Protein AF-A0A937Z8P3-F1 (afdb_monomer_lite)

Foldseek 3Di:
DDDDDDDDDDPQCVQADVQKDFAQDADPQGGQAEQALVDVCQLVSVVSLQFPAEEEEEEACQQGIDHPDDPPDDGPQVVVQVVCSVVRYRYRYHYGHLDEPVLVLLSVQLVVVRDPHPYYHYDPDRDDNPPPDDDPRSLVSLVDPSSLVSCVVVVHPSSVDDRPPPVPPPPPPDPPQPPVSVVCVVVVVCCCVVPVVVVVVVVVVVVVVVVVVVVVVVVVVVCCVPVDPCVPDDPPDPCVVCVVVD

Secondary structure (DSSP, 8-state):
------PPPPGGGTTS-TTEEE--PPBTTB--EES-TT-THHHHHHHHH--SEEEEEEE-HHHHEEET--TT---HHHHHHHHHGGGTEEEEEEE-TT--HHHHHHHHHHHHTTS--SEEEE-S--S-TT-----HHHHGGGGSHHHHHHHHHTT-GGGGSPTT----------SS--HHHHHHHHHHHHHHHHHHHHHHHHHHHHHHHHHHHHHHHHHHHHHHHHH--GGG------GGGTGGG-

Structure (mmCIF, N/CA/C/O backbone):
data_AF-A0A937Z8P3-F1
#
_entry.id   AF-A0A937Z8P3-F1
#
loop_
_atom_site.group_PDB
_atom_site.id
_atom_site.type_symbol
_atom_site.label_atom_id
_atom_site.label_alt_id
_atom_site.label_comp_id
_atom_site.label_asym_id
_atom_site.label_entity_id
_atom_site.label_seq_id
_atom_site.pdbx_PDB_ins_code
_atom_site.Cartn_x
_atom_site.Cartn_y
_atom_site.Cartn_z
_atom_site.occupancy
_atom_site.B_iso_or_equiv
_atom_site.auth_seq_id
_atom_site.auth_comp_id
_atom_site.auth_asym_id
_atom_site.auth_atom_id
_atom_site.pdbx_PDB_model_num
ATOM 1 N N . MET A 1 1 ? 2.235 16.899 -39.237 1.00 36.41 1 MET A N 1
ATOM 2 C CA . MET A 1 1 ? 2.698 15.807 -38.353 1.00 36.41 1 MET A CA 1
ATOM 3 C C . MET A 1 1 ? 2.977 16.417 -36.993 1.00 36.41 1 MET A C 1
ATOM 5 O O . MET A 1 1 ? 3.775 17.342 -36.933 1.00 36.41 1 MET A O 1
ATOM 9 N N . ALA A 1 2 ? 2.268 16.001 -35.942 1.00 28.69 2 ALA A N 1
ATOM 10 C CA . ALA A 1 2 ? 2.543 16.479 -34.588 1.00 28.69 2 ALA A CA 1
ATOM 11 C C . ALA A 1 2 ? 3.799 15.774 -34.059 1.00 28.69 2 ALA A C 1
ATOM 13 O O . ALA A 1 2 ? 3.884 14.548 -34.123 1.00 28.69 2 ALA A O 1
ATOM 14 N N . ALA A 1 3 ? 4.783 16.544 -33.594 1.00 25.89 3 ALA A N 1
ATOM 15 C CA . ALA A 1 3 ? 5.997 16.004 -32.996 1.00 25.89 3 ALA A CA 1
ATOM 16 C C . ALA A 1 3 ? 5.637 15.279 -31.691 1.00 25.89 3 ALA A C 1
ATOM 18 O O . ALA A 1 3 ? 5.111 15.886 -30.761 1.00 25.89 3 ALA A O 1
ATOM 19 N N . MET A 1 4 ? 5.890 13.972 -31.638 1.00 24.39 4 MET A N 1
ATOM 20 C CA . MET A 1 4 ? 5.667 13.159 -30.447 1.00 24.39 4 MET A CA 1
ATOM 21 C C . MET A 1 4 ? 6.774 13.483 -29.438 1.00 24.39 4 MET A C 1
ATOM 23 O O . MET A 1 4 ? 7.940 13.171 -29.667 1.00 24.39 4 MET A O 1
ATOM 27 N N . THR A 1 5 ? 6.438 14.175 -28.350 1.00 24.56 5 THR A N 1
ATOM 28 C CA . THR A 1 5 ? 7.394 14.483 -27.279 1.00 24.56 5 THR A CA 1
ATOM 29 C C . THR A 1 5 ? 7.351 13.361 -26.248 1.00 24.56 5 THR A C 1
ATOM 31 O O . THR A 1 5 ? 6.328 13.151 -25.600 1.00 24.56 5 THR A O 1
ATOM 34 N N . LEU A 1 6 ? 8.450 12.620 -26.104 1.00 30.50 6 LEU A N 1
ATOM 35 C CA . LEU A 1 6 ? 8.584 11.613 -25.054 1.00 30.50 6 LEU A CA 1
ATOM 36 C C . LEU A 1 6 ? 8.739 12.328 -23.708 1.00 30.50 6 LEU A C 1
ATOM 38 O O . LEU A 1 6 ? 9.746 12.988 -23.460 1.00 30.50 6 LEU A O 1
ATOM 42 N N . VAL A 1 7 ? 7.730 12.211 -22.845 1.00 38.41 7 VAL A N 1
ATOM 43 C CA . VAL A 1 7 ? 7.808 12.690 -21.462 1.00 38.41 7 VAL A CA 1
ATOM 44 C C . VAL A 1 7 ? 8.443 11.580 -20.618 1.00 38.41 7 VAL A C 1
ATOM 46 O O . VAL A 1 7 ? 7.902 10.471 -20.585 1.00 38.41 7 VAL A O 1
ATOM 49 N N . PRO A 1 8 ? 9.583 11.822 -19.949 1.00 40.72 8 PRO A N 1
ATOM 50 C CA . PRO A 1 8 ? 10.230 10.801 -19.134 1.00 40.72 8 PRO A CA 1
ATOM 51 C C . PRO A 1 8 ? 9.341 10.421 -17.942 1.00 40.72 8 PRO A C 1
ATOM 53 O O . PRO A 1 8 ? 8.903 11.288 -17.183 1.00 40.72 8 PRO A O 1
ATOM 56 N N . ARG A 1 9 ? 9.081 9.117 -17.767 1.00 49.19 9 ARG A N 1
ATOM 57 C CA . ARG A 1 9 ? 8.371 8.581 -16.592 1.00 49.19 9 ARG A CA 1
ATOM 58 C C . ARG A 1 9 ? 9.225 8.768 -15.338 1.00 49.19 9 ARG A C 1
ATOM 60 O O . ARG A 1 9 ? 10.437 8.546 -15.371 1.00 49.19 9 ARG A O 1
ATOM 67 N N . LYS A 1 10 ? 8.603 9.122 -14.210 1.00 52.56 10 LYS A N 1
ATOM 68 C CA . LYS A 1 10 ? 9.300 9.088 -12.915 1.00 52.56 10 LYS A CA 1
ATOM 69 C C . LYS A 1 10 ? 9.577 7.630 -12.545 1.00 52.56 10 LYS A C 1
ATOM 71 O O . LYS A 1 10 ? 8.745 6.764 -12.782 1.00 52.56 10 LYS A O 1
ATOM 76 N N . ALA A 1 11 ? 10.716 7.337 -11.920 1.00 52.72 11 ALA A N 1
ATOM 77 C CA . ALA A 1 11 ? 11.040 5.972 -11.483 1.00 52.72 11 ALA A CA 1
ATOM 78 C C . ALA A 1 11 ? 10.016 5.410 -10.472 1.00 52.72 11 ALA A C 1
ATOM 80 O O . ALA A 1 11 ? 9.749 4.214 -10.461 1.00 52.72 11 ALA A O 1
ATOM 81 N N . SER A 1 12 ? 9.360 6.277 -9.692 1.00 54.69 12 SER A N 1
ATOM 82 C CA . SER A 1 12 ? 8.210 5.918 -8.846 1.00 54.69 12 SER A CA 1
ATOM 83 C C . SER A 1 12 ? 6.985 5.439 -9.639 1.00 54.69 12 SER A C 1
ATOM 85 O O . SER A 1 12 ? 6.040 4.918 -9.060 1.00 54.69 12 SER A O 1
ATOM 87 N N . GLU A 1 13 ? 6.987 5.616 -10.958 1.00 52.81 13 GLU A N 1
ATOM 88 C CA . GLU A 1 13 ? 5.944 5.194 -11.894 1.00 52.81 13 GLU A CA 1
ATOM 89 C C . GLU A 1 13 ? 6.411 4.037 -12.803 1.00 52.81 13 GLU A C 1
ATOM 91 O O . GLU A 1 13 ? 5.645 3.501 -13.609 1.00 52.81 13 GLU A O 1
ATOM 96 N N . ALA A 1 14 ? 7.665 3.598 -12.658 1.00 53.38 14 ALA A N 1
ATOM 97 C CA . ALA A 1 14 ? 8.241 2.474 -13.387 1.00 53.38 14 ALA A CA 1
ATOM 98 C C . ALA A 1 14 ? 7.757 1.139 -12.787 1.00 53.38 14 ALA A C 1
ATOM 100 O O . ALA A 1 14 ? 8.448 0.443 -12.057 1.00 53.38 14 ALA A O 1
ATOM 101 N N . GLY A 1 15 ? 6.504 0.802 -13.058 1.00 57.06 15 GLY A N 1
ATOM 102 C CA . GLY A 1 15 ? 5.884 -0.478 -12.682 1.00 57.06 15 GLY A CA 1
ATOM 103 C C . GLY A 1 15 ? 4.435 -0.613 -13.143 1.00 57.06 15 GLY A C 1
ATOM 104 O O . GLY A 1 15 ? 3.752 -1.587 -12.832 1.00 57.06 15 GLY A O 1
ATOM 105 N N . PHE A 1 16 ? 3.985 0.391 -13.879 1.00 59.41 16 PHE A N 1
ATOM 106 C CA . PHE A 1 16 ? 2.659 0.578 -14.411 1.00 59.41 16 PHE A CA 1
ATOM 107 C C . PHE A 1 16 ? 2.702 0.182 -15.884 1.00 59.41 16 PHE A C 1
ATOM 109 O O . PHE A 1 16 ? 3.677 0.495 -16.576 1.00 59.41 16 PHE A O 1
ATOM 116 N N . GLY A 1 17 ? 1.682 -0.538 -16.357 1.00 66.06 17 GLY A N 1
ATOM 117 C CA . GLY A 1 17 ? 1.547 -0.875 -17.771 1.00 66.06 17 GLY A CA 1
ATOM 118 C C . GLY A 1 17 ? 1.593 0.368 -18.673 1.00 66.06 17 GLY A C 1
ATOM 119 O O . GLY A 1 17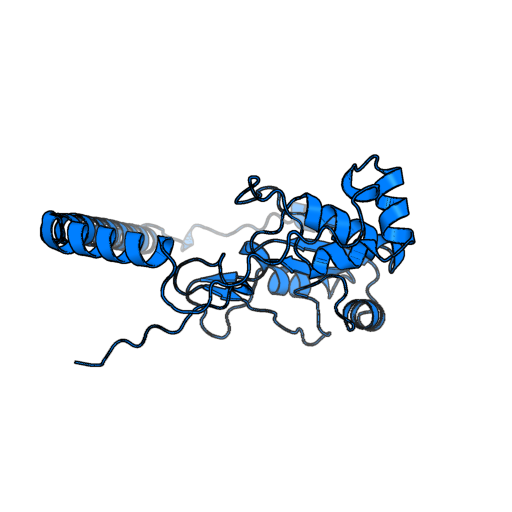 ? 1.809 1.509 -18.239 1.00 66.06 17 GLY A O 1
ATOM 120 N N . ILE A 1 18 ? 1.396 0.175 -19.974 1.00 70.88 18 ILE A N 1
ATOM 121 C CA . ILE A 1 18 ? 1.229 1.319 -20.878 1.00 70.88 18 ILE A CA 1
ATOM 122 C C . ILE A 1 18 ? 0.037 2.157 -20.365 1.00 70.88 18 ILE A C 1
ATOM 124 O O . ILE A 1 18 ? -0.963 1.601 -19.911 1.00 70.88 18 ILE A O 1
ATOM 128 N N . ASP A 1 19 ? 0.214 3.480 -20.312 1.00 80.31 19 ASP A N 1
ATOM 129 C CA . ASP A 1 19 ? -0.783 4.464 -19.851 1.00 80.31 19 ASP A CA 1
ATOM 130 C C . ASP A 1 19 ? -1.418 4.199 -18.483 1.00 80.31 19 ASP A C 1
ATOM 132 O O . ASP A 1 19 ? -2.601 4.447 -18.260 1.00 80.31 19 ASP A O 1
ATOM 136 N N . THR A 1 20 ? -0.649 3.655 -17.548 1.00 82.56 20 THR A N 1
ATOM 137 C CA . THR A 1 20 ? -1.157 3.339 -16.216 1.00 82.56 20 THR A CA 1
ATOM 138 C C . THR A 1 20 ? -0.813 4.450 -15.225 1.00 82.56 20 THR A C 1
ATOM 140 O O . THR A 1 20 ? 0.346 4.842 -15.101 1.00 82.56 20 THR A O 1
ATOM 143 N N . TYR A 1 21 ? -1.833 4.955 -14.530 1.00 86.38 21 TYR A N 1
ATOM 144 C CA . TYR A 1 21 ? -1.739 6.087 -13.608 1.00 86.38 21 TYR A CA 1
ATOM 145 C C . TYR A 1 21 ? -1.847 5.616 -12.163 1.00 86.38 21 TYR A C 1
ATOM 147 O O . TYR A 1 21 ? -2.700 4.791 -11.840 1.00 86.38 21 TYR A O 1
ATOM 155 N N . ALA A 1 22 ? -1.003 6.170 -11.294 1.00 89.31 22 ALA A N 1
ATOM 156 C CA . ALA A 1 22 ? -1.134 6.010 -9.855 1.00 89.31 22 ALA A CA 1
ATOM 157 C C . ALA A 1 22 ? -2.256 6.921 -9.340 1.00 89.31 22 ALA A C 1
ATOM 159 O O . ALA A 1 22 ? -2.181 8.141 -9.483 1.00 89.31 22 ALA A O 1
ATOM 160 N N . VAL A 1 23 ? -3.288 6.330 -8.742 1.00 90.88 23 VAL A N 1
ATOM 161 C CA . VAL A 1 23 ? -4.455 7.047 -8.226 1.00 90.88 23 VAL A CA 1
ATOM 162 C C . VAL A 1 23 ? -4.572 6.790 -6.725 1.00 90.88 23 VAL A C 1
ATOM 164 O O . VAL A 1 23 ? -4.768 5.659 -6.288 1.00 90.88 23 VAL A O 1
ATOM 167 N N . PHE A 1 24 ? -4.447 7.857 -5.936 1.00 91.75 24 PHE A N 1
ATOM 168 C CA . PHE A 1 24 ? -4.613 7.852 -4.480 1.00 91.75 24 PHE A CA 1
ATOM 169 C C . PHE A 1 24 ? -5.853 8.676 -4.135 1.00 91.75 24 PHE A C 1
ATOM 171 O O . PHE A 1 24 ? -5.765 9.844 -3.756 1.00 91.75 24 PHE A O 1
ATOM 178 N N . ASP A 1 25 ? -7.022 8.084 -4.374 1.00 86.62 25 ASP A N 1
ATOM 179 C CA . ASP A 1 25 ? -8.306 8.750 -4.172 1.00 86.62 25 ASP A CA 1
ATOM 180 C C . ASP A 1 25 ? -8.523 9.135 -2.699 1.00 86.62 25 ASP A C 1
ATOM 182 O O . ASP A 1 25 ? -8.156 8.406 -1.776 1.00 86.62 25 ASP A O 1
ATOM 186 N N . SER A 1 26 ? -9.198 10.262 -2.477 1.00 88.75 26 SER A N 1
ATOM 187 C CA . SER A 1 26 ? -9.768 10.613 -1.177 1.00 88.75 26 SER A CA 1
ATOM 188 C C . SER A 1 26 ? -11.237 10.197 -1.106 1.00 88.75 26 SER A C 1
ATOM 190 O O . SER A 1 26 ? -11.965 10.208 -2.102 1.00 88.75 26 SER A O 1
ATOM 192 N N . HIS A 1 27 ? -11.688 9.823 0.089 1.00 94.94 27 HIS A N 1
ATOM 193 C CA . HIS A 1 27 ? -13.090 9.549 0.373 1.00 94.94 27 HIS A CA 1
ATOM 194 C C . HIS A 1 27 ? -13.708 10.727 1.141 1.00 94.94 27 HIS A C 1
ATOM 196 O O . HIS A 1 27 ? -13.006 11.479 1.814 1.00 94.94 27 HIS A O 1
ATOM 202 N N . SER A 1 28 ? -15.037 10.873 1.111 1.00 95.06 28 SER A N 1
ATOM 203 C CA . SER A 1 28 ? -15.748 11.912 1.884 1.00 95.06 28 SER A CA 1
ATOM 204 C C . SER A 1 28 ? -15.524 11.801 3.401 1.00 95.06 28 SER A C 1
ATOM 206 O O . SER A 1 28 ? -15.703 12.769 4.134 1.00 95.06 28 SER A O 1
ATOM 208 N N . LYS A 1 29 ? -15.115 10.615 3.869 1.00 93.88 29 LYS A N 1
ATOM 209 C CA . LYS A 1 29 ? -14.757 10.319 5.267 1.00 93.88 29 LYS A CA 1
ATOM 210 C C . LYS A 1 29 ? -13.290 10.602 5.604 1.00 93.88 29 LYS A C 1
ATOM 212 O O . LYS A 1 29 ? -12.942 10.535 6.775 1.00 93.88 29 LYS A O 1
ATOM 217 N N . GLY A 1 30 ? -12.452 10.902 4.614 1.00 92.94 30 GLY A N 1
ATOM 218 C CA . GLY A 1 30 ? -11.028 11.163 4.799 1.00 92.94 30 GLY A CA 1
ATOM 219 C C . GLY A 1 30 ? -10.143 10.446 3.783 1.00 92.94 30 GLY A C 1
ATOM 220 O O . GLY A 1 30 ? -10.610 9.738 2.884 1.00 92.94 30 GLY A O 1
ATOM 221 N N . LYS A 1 31 ? -8.833 10.645 3.936 1.00 95.81 31 LYS A N 1
ATOM 222 C CA . LYS A 1 31 ? -7.814 9.854 3.239 1.00 95.81 31 LYS A CA 1
ATOM 223 C C . LYS A 1 31 ? -7.862 8.417 3.769 1.00 95.81 31 LYS A C 1
ATOM 225 O O . LYS A 1 31 ? -8.301 8.179 4.885 1.00 95.81 31 LYS A O 1
ATOM 230 N N . PHE A 1 32 ? -7.464 7.447 2.962 1.00 96.50 32 PHE A N 1
ATOM 231 C CA . PHE A 1 32 ? -7.378 6.040 3.386 1.00 96.50 32 PHE A CA 1
ATOM 232 C C . PHE A 1 32 ? -6.293 5.270 2.622 1.00 96.50 32 PHE A C 1
ATOM 234 O O . PHE A 1 32 ? -5.984 4.133 2.967 1.00 96.50 32 PHE A O 1
ATOM 241 N N . HIS A 1 33 ? -5.714 5.885 1.587 1.00 96.31 33 HIS A N 1
ATOM 242 C CA . HIS A 1 33 ? -4.745 5.283 0.687 1.00 96.31 33 HIS A CA 1
ATOM 243 C C . HIS A 1 33 ? -3.466 6.121 0.669 1.00 96.31 33 HIS A C 1
ATOM 245 O O . HIS A 1 33 ? -3.505 7.323 0.401 1.00 96.31 33 HIS A O 1
ATOM 251 N N . PHE A 1 34 ? -2.347 5.477 0.977 1.00 95.25 34 PHE A N 1
ATOM 252 C CA . PHE A 1 34 ? -1.034 6.077 1.173 1.00 95.25 34 PHE A CA 1
ATOM 253 C C . PHE A 1 34 ? 0.006 5.382 0.291 1.00 95.25 34 PHE A C 1
ATOM 255 O O . PHE A 1 34 ? -0.068 4.175 0.041 1.00 95.25 34 PHE A O 1
ATOM 262 N N . ALA A 1 35 ? 0.979 6.151 -0.180 1.00 92.31 35 ALA A N 1
ATOM 263 C CA . ALA A 1 35 ? 2.130 5.681 -0.936 1.00 92.31 35 ALA A CA 1
ATOM 264 C C . ALA A 1 35 ? 3.275 5.203 -0.026 1.00 92.31 35 ALA A C 1
ATOM 266 O O . ALA A 1 35 ? 4.164 4.499 -0.504 1.00 92.31 35 ALA A O 1
ATOM 267 N N . ALA A 1 36 ? 3.271 5.575 1.260 1.00 91.25 36 ALA A N 1
ATOM 268 C CA . ALA A 1 36 ? 4.233 5.093 2.250 1.00 91.25 36 ALA A CA 1
ATOM 269 C C . ALA A 1 36 ? 3.644 4.946 3.663 1.00 91.25 36 ALA A C 1
ATOM 271 O O . ALA A 1 36 ? 2.630 5.554 4.003 1.00 91.25 36 ALA A O 1
ATOM 272 N N . ALA A 1 37 ? 4.279 4.099 4.480 1.00 90.69 37 ALA A N 1
ATOM 273 C CA . ALA A 1 37 ? 3.830 3.796 5.842 1.00 90.69 37 ALA A CA 1
ATOM 274 C C . ALA A 1 37 ? 4.138 4.923 6.845 1.00 90.69 37 ALA A C 1
ATOM 276 O O . ALA A 1 37 ? 3.425 5.071 7.833 1.00 90.69 37 ALA A O 1
ATOM 277 N N . ASP A 1 38 ? 5.178 5.715 6.587 1.00 88.44 38 ASP A N 1
ATOM 278 C CA . ASP A 1 38 ? 5.603 6.876 7.375 1.00 88.44 38 ASP A CA 1
ATOM 279 C C . ASP A 1 38 ? 4.984 8.195 6.904 1.00 88.44 38 ASP A C 1
ATOM 281 O O . ASP A 1 38 ? 5.385 9.263 7.370 1.00 88.44 38 ASP A O 1
ATOM 285 N N . GLU A 1 39 ? 4.001 8.155 5.999 1.00 90.31 39 GLU A N 1
ATOM 286 C CA . GLU A 1 39 ? 3.292 9.375 5.636 1.00 90.31 39 GLU A CA 1
ATOM 287 C C . GLU A 1 39 ? 2.675 10.018 6.895 1.00 90.31 39 GLU A C 1
ATOM 289 O O . GLU A 1 39 ? 1.971 9.341 7.655 1.00 90.31 39 GLU A O 1
ATOM 294 N N . PRO A 1 40 ? 2.904 11.326 7.122 1.00 86.06 40 PRO A N 1
ATOM 295 C CA . PRO A 1 40 ? 2.566 11.989 8.385 1.00 86.06 40 PRO A CA 1
ATOM 296 C C . PRO A 1 40 ? 1.072 11.892 8.723 1.00 86.06 40 PRO A C 1
ATOM 298 O O . PRO A 1 40 ? 0.690 11.828 9.892 1.00 86.06 40 PRO A O 1
ATOM 301 N N . ASP A 1 41 ? 0.230 11.802 7.696 1.00 90.12 41 ASP A N 1
ATOM 302 C CA . ASP A 1 41 ? -1.222 11.807 7.834 1.00 90.12 41 ASP A CA 1
ATOM 303 C C . ASP A 1 41 ? -1.818 10.436 8.175 1.00 90.12 41 ASP A C 1
ATOM 305 O O . ASP A 1 41 ? -3.015 10.358 8.447 1.00 90.12 41 ASP A O 1
ATOM 309 N N . VAL A 1 42 ? -1.044 9.343 8.154 1.00 93.69 42 VAL A N 1
ATOM 310 C CA . VAL A 1 42 ? -1.588 7.985 8.344 1.00 93.69 42 VAL A CA 1
ATOM 311 C C . VAL A 1 42 ? -2.217 7.832 9.726 1.00 93.69 42 VAL A C 1
ATOM 313 O O . VAL A 1 42 ? -3.366 7.407 9.851 1.00 93.69 42 VAL A O 1
ATOM 316 N N . LEU A 1 43 ? -1.487 8.209 10.777 1.00 92.44 43 LEU A N 1
ATOM 317 C CA . LEU A 1 43 ? -1.966 8.065 12.155 1.00 92.44 43 LEU A CA 1
ATOM 318 C C . LEU A 1 43 ? -3.116 9.013 12.458 1.00 92.44 43 LEU A C 1
ATOM 320 O O . LEU A 1 43 ? -4.067 8.636 13.141 1.00 92.44 43 LEU A O 1
ATOM 324 N N . GLU A 1 44 ? -3.035 10.231 11.933 1.00 93.56 44 GLU A N 1
ATOM 325 C CA . GLU A 1 44 ? -4.093 11.213 12.104 1.00 93.56 44 GLU A CA 1
ATOM 326 C C . GLU A 1 44 ? -5.377 10.759 11.404 1.00 93.56 44 GLU A C 1
ATOM 328 O O . GLU A 1 44 ? -6.446 10.756 12.008 1.00 93.56 44 GLU A O 1
ATOM 333 N N . THR A 1 45 ? -5.259 10.232 10.186 1.00 93.31 45 THR A N 1
ATOM 334 C CA . THR A 1 45 ? -6.368 9.614 9.454 1.00 93.31 45 THR A CA 1
ATOM 335 C C . THR A 1 45 ? -7.015 8.491 10.258 1.00 93.31 45 THR A C 1
ATOM 337 O O . THR A 1 45 ? -8.232 8.474 10.433 1.00 93.31 45 THR A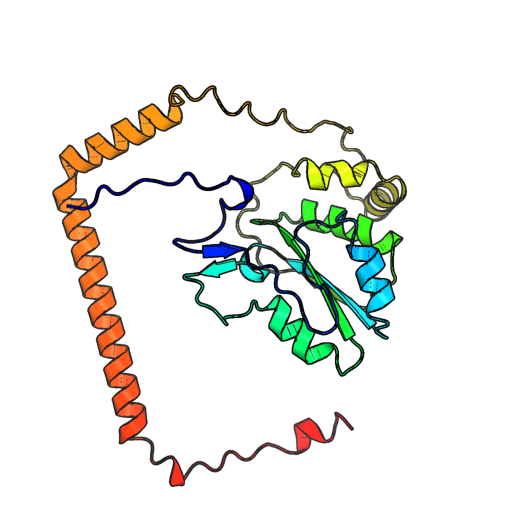 O 1
ATOM 340 N N . VAL A 1 46 ? -6.215 7.560 10.786 1.00 94.62 46 VAL A N 1
ATOM 341 C CA . VAL A 1 46 ? -6.726 6.437 11.583 1.00 94.62 46 VAL A CA 1
ATOM 342 C C . VAL A 1 46 ? -7.530 6.932 12.791 1.00 94.62 46 VAL A C 1
ATOM 344 O O . VAL A 1 46 ? -8.616 6.416 13.060 1.00 94.62 46 VAL A O 1
ATOM 347 N N . ARG A 1 47 ? -7.047 7.969 13.486 1.00 93.81 47 ARG A N 1
ATOM 348 C CA . ARG A 1 47 ? -7.759 8.579 14.623 1.00 93.81 47 ARG A CA 1
ATOM 349 C C . ARG A 1 47 ? -9.049 9.278 14.197 1.00 93.81 47 ARG A C 1
ATOM 351 O O . ARG A 1 47 ? -10.059 9.164 14.892 1.00 93.81 47 ARG A O 1
ATOM 358 N N . GLN A 1 48 ? -9.031 9.983 13.068 1.00 95.25 48 GLN A N 1
ATOM 359 C CA . GLN A 1 48 ? -10.182 10.728 12.554 1.00 95.25 48 GLN A CA 1
ATOM 360 C C . GLN A 1 48 ? -11.315 9.818 12.078 1.00 95.25 48 GLN A C 1
ATOM 362 O O . GLN A 1 48 ? -12.484 10.137 12.301 1.00 95.25 48 GLN A O 1
ATOM 367 N N . LEU A 1 49 ? -10.985 8.674 11.471 1.00 95.12 49 LEU A N 1
ATOM 368 C CA . LEU A 1 49 ? -11.978 7.733 10.950 1.00 95.12 49 LEU A CA 1
ATOM 369 C C . LEU A 1 49 ? -12.855 7.115 12.047 1.00 95.12 49 LEU A C 1
ATOM 371 O O . LEU A 1 49 ? -13.988 6.735 11.756 1.00 95.12 49 LEU A O 1
ATOM 375 N N . LYS A 1 50 ? -12.354 7.021 13.292 1.00 94.19 50 LYS A N 1
ATOM 376 C CA . LYS A 1 50 ? -13.067 6.461 14.462 1.00 94.19 50 LYS A CA 1
ATOM 377 C C . LYS A 1 50 ? -13.753 5.115 14.173 1.00 94.19 50 LYS A C 1
ATOM 379 O O . LYS A 1 50 ? -14.823 4.822 14.706 1.00 94.19 50 LYS A O 1
ATOM 384 N N . ALA A 1 51 ? -13.152 4.307 13.303 1.00 96.19 51 ALA A N 1
ATOM 385 C CA . ALA A 1 51 ? -13.676 3.001 12.936 1.00 96.19 51 ALA A CA 1
ATOM 386 C C . ALA A 1 51 ? -13.502 2.002 14.090 1.00 96.19 51 ALA A C 1
ATOM 388 O O . ALA A 1 51 ? -12.530 2.067 14.838 1.00 96.19 51 ALA A O 1
ATOM 389 N N . GLN A 1 52 ? -14.436 1.058 14.216 1.00 97.25 52 GLN A N 1
ATOM 390 C CA . GLN A 1 52 ? -14.383 0.007 15.239 1.00 97.25 52 GLN A CA 1
ATOM 391 C C . GLN A 1 52 ? -13.297 -1.027 14.931 1.00 97.25 52 GLN A C 1
ATOM 393 O O . GLN A 1 52 ? -12.714 -1.617 15.837 1.00 97.25 52 GLN A O 1
ATOM 398 N N . ARG A 1 53 ? -13.049 -1.267 13.640 1.00 98.25 53 ARG A N 1
ATOM 399 C CA . ARG A 1 53 ? -12.049 -2.210 13.140 1.00 98.25 53 ARG A CA 1
ATOM 400 C C . ARG A 1 53 ? -11.174 -1.516 12.111 1.00 98.25 53 ARG A C 1
ATOM 402 O O . ARG A 1 53 ? -11.685 -0.841 11.217 1.00 98.25 53 ARG A O 1
ATOM 409 N N . ILE A 1 54 ? -9.865 -1.719 12.214 1.00 98.31 54 ILE A N 1
ATOM 410 C CA . ILE A 1 54 ? -8.890 -1.185 11.260 1.00 98.31 54 ILE A CA 1
ATOM 411 C C . ILE A 1 54 ? -8.239 -2.359 10.541 1.00 98.31 54 ILE A C 1
ATOM 413 O O . ILE A 1 54 ? -7.644 -3.231 11.170 1.00 98.31 54 ILE A O 1
ATOM 417 N N . VAL A 1 55 ? -8.348 -2.385 9.220 1.00 98.44 55 VAL A N 1
ATOM 418 C CA . VAL A 1 55 ? -7.704 -3.383 8.367 1.00 98.44 55 VAL A CA 1
ATOM 419 C C . VAL A 1 55 ? -6.570 -2.703 7.617 1.00 98.44 55 VAL A C 1
ATOM 421 O O . VAL A 1 55 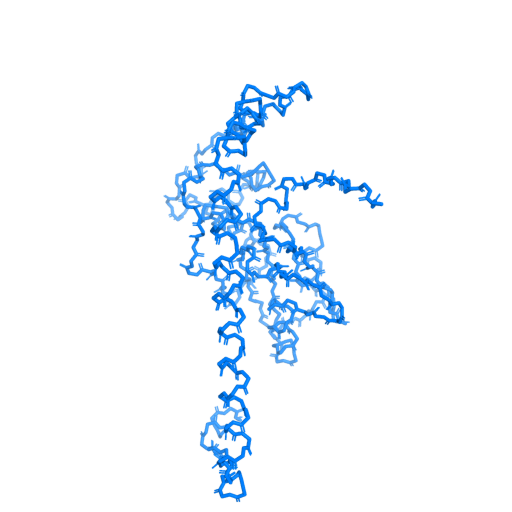? -6.799 -1.732 6.903 1.00 98.44 55 VAL A O 1
ATOM 424 N N . LEU A 1 56 ? -5.348 -3.206 7.763 1.00 98.06 56 LEU A N 1
ATOM 425 C CA . LEU A 1 56 ? -4.203 -2.728 6.992 1.00 98.06 56 LEU A CA 1
ATOM 426 C C . LEU A 1 56 ? -4.139 -3.490 5.666 1.00 98.06 56 LEU A C 1
ATOM 428 O O . LEU A 1 56 ? -4.113 -4.718 5.667 1.00 98.06 56 LEU A O 1
ATOM 432 N N . TRP A 1 57 ? -4.084 -2.783 4.541 1.00 97.75 57 TRP A N 1
ATOM 433 C CA . TRP A 1 57 ? -3.873 -3.374 3.223 1.00 97.75 57 TRP A CA 1
ATOM 434 C C . TRP A 1 57 ? -2.507 -2.972 2.671 1.00 97.75 57 TRP A C 1
ATOM 436 O O . TRP A 1 57 ? -2.315 -1.848 2.216 1.00 97.75 57 TRP A O 1
ATOM 446 N N . LEU A 1 58 ? -1.566 -3.915 2.676 1.00 96.12 58 LEU A N 1
ATOM 447 C CA . LEU A 1 58 ? -0.254 -3.760 2.051 1.00 96.12 58 LEU A CA 1
ATOM 448 C C . LEU A 1 58 ? -0.318 -4.242 0.599 1.00 96.12 58 LEU A C 1
ATOM 450 O O . LEU A 1 58 ? -0.492 -5.435 0.324 1.00 96.12 58 LEU A O 1
ATOM 454 N N . GLY A 1 59 ? -0.257 -3.292 -0.331 1.00 93.06 59 GLY A N 1
ATOM 455 C CA . GLY A 1 59 ? -0.511 -3.535 -1.748 1.00 93.06 59 GLY A CA 1
ATOM 456 C C . GLY A 1 59 ? 0.628 -3.119 -2.670 1.00 93.06 59 GLY A C 1
ATOM 457 O O . GLY A 1 59 ? 1.452 -2.269 -2.346 1.00 93.06 59 GLY A O 1
ATOM 458 N N . ALA A 1 60 ? 0.628 -3.693 -3.871 1.00 90.88 60 ALA A N 1
ATOM 459 C CA . ALA A 1 60 ? 1.513 -3.276 -4.950 1.00 90.88 60 ALA A CA 1
ATOM 460 C C . ALA A 1 60 ? 0.759 -2.440 -6.003 1.00 90.88 60 ALA A C 1
ATOM 462 O O . ALA A 1 60 ? -0.325 -1.911 -5.739 1.00 90.88 60 ALA A O 1
ATOM 463 N N . SER A 1 61 ? 1.312 -2.328 -7.215 1.00 87.12 61 SER A N 1
ATOM 464 C CA . SER A 1 61 ? 0.752 -1.517 -8.304 1.00 87.12 61 SER A CA 1
ATOM 465 C C . SER A 1 61 ? -0.685 -1.880 -8.688 1.00 87.12 61 SER A C 1
ATOM 467 O O . SER A 1 61 ? -1.402 -1.007 -9.159 1.00 87.12 61 SER A O 1
ATOM 469 N N . GLN A 1 62 ? -1.154 -3.109 -8.442 1.00 88.38 62 GLN A N 1
ATOM 470 C CA . GLN A 1 62 ? -2.538 -3.504 -8.752 1.00 88.38 62 GLN A CA 1
ATOM 471 C C . GLN A 1 62 ? -3.581 -2.822 -7.854 1.00 88.38 62 GLN A C 1
ATOM 473 O O . GLN A 1 62 ? -4.762 -2.804 -8.190 1.00 88.38 62 GLN A O 1
ATOM 478 N N . VAL A 1 63 ? -3.166 -2.296 -6.699 1.00 91.00 63 VAL A N 1
ATOM 479 C CA . VAL A 1 63 ? -4.086 -1.692 -5.726 1.00 91.00 63 VAL A CA 1
ATOM 480 C C . VAL A 1 63 ? -4.344 -0.216 -6.032 1.00 91.00 63 VAL A C 1
ATOM 482 O O . VAL A 1 63 ? -5.429 0.284 -5.744 1.00 91.00 63 VAL A O 1
ATOM 485 N N . PHE A 1 64 ? -3.379 0.469 -6.651 1.00 89.94 64 PHE A N 1
ATOM 486 C CA . PHE A 1 64 ? -3.438 1.914 -6.897 1.00 89.94 64 PHE A CA 1
ATOM 487 C C . PHE A 1 64 ? -3.258 2.330 -8.359 1.00 89.94 64 PHE A C 1
ATOM 489 O O . PHE A 1 64 ? -3.488 3.487 -8.695 1.00 89.94 64 PHE A O 1
ATOM 496 N N . GLY A 1 65 ? -2.847 1.411 -9.234 1.00 90.06 65 GLY A N 1
ATOM 497 C CA . GLY A 1 65 ? -2.695 1.659 -10.663 1.00 90.06 65 GLY A CA 1
ATOM 498 C C . GLY A 1 65 ? -4.007 1.468 -11.423 1.00 90.06 65 GLY A C 1
ATOM 499 O O . GLY A 1 65 ? -4.666 0.441 -11.266 1.00 90.06 65 GLY A O 1
ATOM 500 N N . ILE A 1 66 ? -4.357 2.424 -12.289 1.00 89.75 66 ILE A N 1
ATOM 501 C CA . ILE A 1 66 ? -5.447 2.287 -13.265 1.00 89.75 66 ILE A CA 1
ATOM 502 C C . ILE A 1 66 ? -4.879 2.442 -14.678 1.00 89.75 66 ILE A C 1
ATOM 504 O O . ILE A 1 66 ? -4.330 3.488 -15.029 1.00 89.75 66 ILE A O 1
ATOM 508 N N . ASN A 1 67 ? -5.009 1.392 -15.490 1.00 88.88 67 ASN A N 1
ATOM 509 C CA . ASN A 1 67 ? -4.578 1.395 -16.887 1.00 88.88 67 ASN A CA 1
ATOM 510 C C . ASN A 1 67 ? -5.564 2.209 -17.731 1.00 88.88 67 ASN A C 1
ATOM 512 O O . ASN A 1 67 ? -6.756 1.910 -17.730 1.00 88.88 67 ASN A O 1
ATOM 516 N N . GLY A 1 68 ? -5.071 3.194 -18.481 1.00 86.75 68 GLY A N 1
ATOM 517 C CA . GLY A 1 68 ? -5.902 4.046 -19.328 1.00 86.75 68 GLY A CA 1
ATOM 518 C C . GLY A 1 68 ? -6.910 4.875 -18.534 1.00 86.75 68 GLY A C 1
ATOM 519 O O . GLY A 1 68 ? -8.036 5.041 -18.999 1.00 86.75 68 GLY A O 1
ATOM 520 N N . TYR A 1 69 ? -6.506 5.342 -17.346 1.00 89.75 69 TYR A N 1
ATOM 521 C CA . TYR A 1 69 ? -7.360 6.045 -16.390 1.00 89.75 69 TYR A CA 1
ATOM 522 C C . TYR A 1 69 ? -8.224 7.132 -17.038 1.00 89.75 69 TYR A C 1
ATOM 524 O O . TYR A 1 69 ? -7.722 8.030 -17.723 1.00 89.75 69 TYR A O 1
ATOM 532 N N . LYS A 1 70 ? -9.529 7.081 -16.760 1.00 90.06 70 LYS A N 1
ATOM 533 C CA . LYS A 1 70 ? -10.512 8.096 -17.146 1.00 90.06 70 LYS A CA 1
ATOM 534 C C . LYS A 1 70 ? -11.357 8.481 -15.933 1.00 90.06 70 LYS A C 1
ATOM 536 O O . LYS A 1 70 ? -12.023 7.621 -15.361 1.00 90.06 70 LYS A O 1
ATOM 541 N N . PRO A 1 71 ? -11.419 9.765 -15.547 1.00 88.19 71 PRO A N 1
ATOM 542 C CA . PRO A 1 71 ? -12.359 10.197 -14.520 1.00 88.19 71 PRO A CA 1
ATOM 543 C C . PRO A 1 71 ? -13.809 9.801 -14.879 1.00 88.19 71 PRO A C 1
ATOM 545 O O . PRO A 1 71 ? -14.194 9.951 -16.042 1.00 88.19 71 PRO A O 1
ATOM 548 N N . PRO A 1 72 ? -14.630 9.322 -13.920 1.00 92.81 72 PRO A N 1
ATOM 549 C CA . PRO A 1 72 ? -14.388 9.244 -12.475 1.00 92.81 72 PRO A CA 1
ATOM 550 C C . PRO A 1 72 ? -14.011 7.829 -11.987 1.00 92.81 72 PRO A C 1
ATOM 552 O O . PRO A 1 72 ? -14.497 7.395 -10.941 1.00 92.81 72 PRO A O 1
ATOM 555 N N . GLU A 1 73 ? -13.218 7.069 -12.747 1.00 92.69 73 GLU A N 1
ATOM 556 C CA . GLU A 1 73 ? -12.769 5.739 -12.320 1.00 92.69 73 GLU A CA 1
ATOM 557 C C . GLU A 1 73 ? -12.124 5.764 -10.927 1.00 92.69 73 GLU A C 1
ATOM 559 O O . GLU A 1 73 ? -11.529 6.752 -10.508 1.00 92.69 73 GLU A O 1
ATOM 564 N N . ARG A 1 74 ? -12.273 4.660 -10.194 1.00 94.81 74 ARG A N 1
ATOM 565 C CA . ARG A 1 74 ? -11.804 4.517 -8.812 1.00 94.81 74 ARG A CA 1
ATOM 566 C C . ARG A 1 74 ? -11.018 3.237 -8.655 1.00 94.81 74 ARG A C 1
ATOM 568 O O . ARG A 1 74 ? -11.383 2.214 -9.250 1.00 94.81 74 ARG A O 1
ATOM 575 N N . THR A 1 75 ? -9.996 3.288 -7.810 1.00 95.12 75 THR A N 1
ATOM 576 C CA . THR A 1 75 ? -9.164 2.125 -7.497 1.00 95.12 75 THR A CA 1
ATOM 577 C C . THR A 1 75 ? -9.945 1.047 -6.751 1.00 95.12 75 THR A C 1
ATOM 579 O O . THR A 1 75 ? -11.023 1.278 -6.193 1.00 95.12 75 THR A O 1
ATOM 582 N N . VAL A 1 76 ? -9.386 -0.164 -6.709 1.00 94.69 76 VAL A N 1
ATOM 583 C CA . VAL A 1 76 ? -9.941 -1.236 -5.876 1.00 94.69 76 VAL A CA 1
ATOM 584 C C . VAL A 1 76 ? -9.886 -0.869 -4.389 1.00 94.69 76 VAL A C 1
ATOM 586 O O . VAL A 1 76 ? -10.837 -1.163 -3.669 1.00 94.69 76 VAL A O 1
ATOM 589 N N . ALA A 1 77 ? -8.839 -0.162 -3.945 1.00 95.88 77 ALA A N 1
ATOM 590 C CA . ALA A 1 77 ? -8.731 0.318 -2.569 1.00 95.88 77 ALA A CA 1
ATOM 591 C C . ALA A 1 77 ? -9.903 1.236 -2.204 1.00 95.88 77 ALA A C 1
ATOM 593 O O . ALA A 1 77 ? -10.530 1.028 -1.168 1.00 95.88 77 ALA A O 1
ATOM 594 N N . TYR A 1 78 ? -10.250 2.185 -3.084 1.00 97.31 78 TYR A N 1
ATOM 595 C CA . TYR A 1 78 ? -11.402 3.066 -2.881 1.00 97.31 78 TYR A CA 1
ATOM 596 C C . TYR A 1 78 ? -12.699 2.279 -2.734 1.00 97.31 78 TYR A C 1
ATOM 598 O O . TYR A 1 78 ? -13.432 2.475 -1.772 1.00 97.31 78 TYR A O 1
ATOM 606 N N . ARG A 1 79 ? -12.971 1.360 -3.666 1.00 97.00 79 ARG A N 1
ATOM 607 C CA . ARG A 1 79 ? -14.216 0.577 -3.659 1.00 97.00 79 ARG A CA 1
ATOM 608 C C . ARG A 1 79 ? -14.349 -0.282 -2.404 1.00 97.00 79 ARG A C 1
ATOM 610 O O . ARG A 1 79 ? -15.443 -0.415 -1.873 1.00 97.00 79 ARG A O 1
ATOM 617 N N . VAL A 1 80 ? -13.245 -0.864 -1.937 1.00 97.25 80 VAL A N 1
ATOM 618 C CA . VAL A 1 80 ? -13.225 -1.668 -0.709 1.00 97.25 80 VAL A CA 1
ATOM 619 C C . VAL A 1 80 ? -13.431 -0.792 0.524 1.00 97.25 80 VAL A C 1
ATOM 621 O O . VAL A 1 80 ? -14.205 -1.164 1.401 1.00 97.25 80 VAL A O 1
ATOM 624 N N . PHE A 1 81 ? -12.782 0.371 0.591 1.00 97.88 81 PHE A N 1
ATOM 625 C CA . PHE A 1 81 ? -12.968 1.307 1.696 1.00 97.88 81 PHE A CA 1
ATOM 626 C C . PHE A 1 81 ? -14.412 1.825 1.770 1.00 97.88 81 PHE A C 1
ATOM 628 O O . PHE A 1 81 ? -15.034 1.734 2.824 1.00 97.88 81 PHE A O 1
ATOM 635 N N . ASP A 1 82 ? -14.954 2.309 0.649 1.00 97.88 82 ASP A N 1
ATOM 636 C CA . ASP A 1 82 ? -16.326 2.823 0.529 1.00 97.88 82 ASP A CA 1
ATOM 637 C C . ASP A 1 82 ? -17.371 1.771 0.933 1.00 97.88 82 ASP A C 1
ATOM 639 O O . ASP A 1 82 ? -18.304 2.067 1.675 1.00 97.88 82 ASP A O 1
ATOM 643 N N . ALA A 1 83 ? -17.167 0.512 0.532 1.00 98.19 83 ALA A N 1
ATOM 644 C CA . ALA A 1 83 ? -18.074 -0.580 0.872 1.00 98.19 83 ALA A CA 1
ATOM 645 C C . ALA A 1 83 ? -18.062 -0.966 2.362 1.00 98.19 83 ALA A C 1
ATOM 647 O O . ALA A 1 83 ? -19.074 -1.443 2.862 1.00 98.19 83 ALA A O 1
ATOM 648 N N . LEU A 1 84 ? -16.934 -0.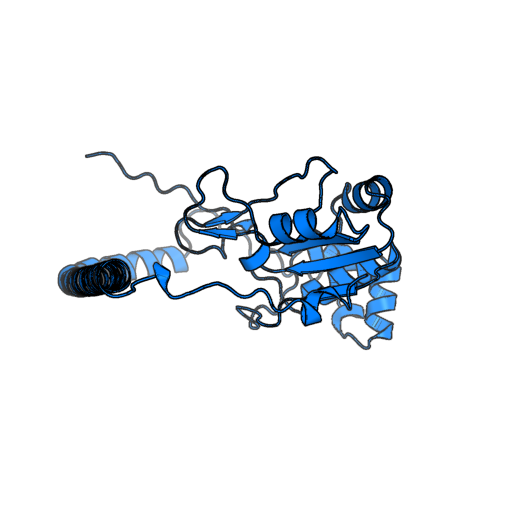802 3.062 1.00 98.19 84 LEU A N 1
ATOM 649 C CA . LEU A 1 84 ? -16.732 -1.343 4.414 1.00 98.19 84 LEU A CA 1
ATOM 650 C C . LEU A 1 84 ? -16.786 -0.287 5.526 1.00 98.19 84 LEU A C 1
ATOM 652 O O . LEU A 1 84 ? -17.083 -0.613 6.680 1.00 98.19 84 LEU A O 1
ATOM 656 N N . ILE A 1 85 ? -16.539 0.985 5.201 1.00 97.94 85 ILE A N 1
ATOM 657 C CA . ILE A 1 85 ? -16.569 2.060 6.194 1.00 97.94 85 ILE A CA 1
ATOM 658 C C . ILE A 1 85 ? -17.950 2.269 6.854 1.00 97.94 85 ILE A C 1
ATOM 660 O O . ILE A 1 85 ? -17.958 2.583 8.049 1.00 97.94 85 ILE A O 1
ATOM 664 N N . PRO A 1 86 ? -19.114 2.057 6.190 1.00 97.38 86 PRO A N 1
ATOM 665 C CA . PRO A 1 86 ? -20.419 2.143 6.855 1.00 97.38 86 PRO A CA 1
ATOM 666 C C . PRO A 1 86 ? -20.595 1.111 7.978 1.00 97.38 86 PRO A C 1
ATOM 668 O O . PRO A 1 86 ? -21.259 1.405 8.969 1.00 97.38 86 PRO A O 1
ATOM 671 N N . ASP A 1 87 ? -19.928 -0.042 7.870 1.00 98.00 87 ASP A N 1
ATOM 672 C CA . ASP A 1 87 ? -19.950 -1.130 8.859 1.00 98.00 87 ASP A CA 1
ATOM 673 C C . ASP A 1 87 ? -18.867 -0.970 9.946 1.00 98.00 87 ASP A C 1
ATOM 675 O O . ASP A 1 87 ? -18.521 -1.913 10.669 1.00 98.00 87 ASP A O 1
ATOM 679 N N . GLY A 1 88 ? -18.277 0.226 10.044 1.00 97.75 88 GLY A N 1
ATOM 680 C CA . GLY A 1 88 ? -17.248 0.548 11.028 1.00 97.75 88 GLY A CA 1
ATOM 681 C C . GLY A 1 88 ? -15.905 -0.136 10.768 1.00 97.75 88 GLY A C 1
ATOM 682 O O . GLY A 1 88 ? -15.128 -0.300 11.713 1.00 97.75 88 GLY A O 1
ATOM 683 N N . VAL A 1 89 ? -15.622 -0.541 9.524 1.00 98.44 89 VAL A N 1
ATOM 684 C CA . VAL A 1 89 ? -14.342 -1.135 9.116 1.00 98.44 89 VAL A CA 1
ATOM 685 C C . VAL A 1 89 ? -13.573 -0.155 8.230 1.00 98.44 89 VAL A C 1
ATOM 687 O O . VAL A 1 89 ? -13.914 0.055 7.070 1.00 98.44 89 VAL A O 1
ATOM 690 N N . ALA A 1 90 ? -12.500 0.430 8.759 1.00 98.19 90 ALA A N 1
ATOM 691 C CA . ALA A 1 90 ? -11.594 1.266 7.978 1.00 98.19 90 ALA A CA 1
ATOM 692 C C . ALA A 1 90 ? -10.494 0.413 7.344 1.00 98.19 90 ALA A C 1
ATOM 694 O O . ALA A 1 90 ? -9.674 -0.172 8.053 1.00 98.19 90 ALA A O 1
ATOM 695 N N . VAL A 1 91 ? -10.448 0.375 6.012 1.00 98.19 91 VAL A N 1
ATOM 696 C CA . VAL A 1 91 ? -9.348 -0.257 5.272 1.00 98.19 91 VAL A CA 1
ATOM 697 C C . VAL A 1 91 ? -8.287 0.787 4.929 1.00 98.19 91 VAL A C 1
ATOM 699 O O . VAL A 1 91 ? -8.494 1.630 4.062 1.00 98.19 91 VAL A O 1
ATOM 702 N N . ILE A 1 92 ? -7.147 0.730 5.610 1.00 97.75 92 ILE A N 1
ATOM 703 C CA . ILE A 1 92 ? -6.010 1.628 5.397 1.00 97.75 92 ILE A CA 1
ATOM 704 C C . ILE A 1 92 ? -5.060 0.971 4.403 1.00 97.75 92 ILE A C 1
ATOM 706 O O . ILE A 1 92 ? -4.380 0.003 4.740 1.00 97.75 92 ILE A O 1
ATOM 710 N N . ALA A 1 93 ? -5.024 1.475 3.174 1.00 97.00 93 ALA A N 1
ATOM 711 C CA . ALA A 1 93 ? -4.153 0.959 2.130 1.00 97.00 93 ALA A CA 1
ATOM 712 C C . ALA A 1 93 ? -2.803 1.683 2.140 1.00 97.00 93 ALA A C 1
ATOM 714 O O . ALA A 1 93 ? -2.751 2.901 1.991 1.00 97.00 93 ALA A O 1
ATOM 715 N N . VAL A 1 94 ? -1.712 0.933 2.264 1.00 95.81 94 VAL A N 1
ATOM 716 C CA . VAL A 1 94 ? -0.342 1.420 2.066 1.00 95.81 94 VAL A CA 1
ATOM 717 C C . VAL A 1 94 ? 0.235 0.658 0.888 1.00 95.81 94 VAL A C 1
ATOM 719 O O . VAL A 1 94 ? 0.352 -0.570 0.933 1.00 95.81 94 VAL A O 1
ATOM 722 N N . THR A 1 95 ? 0.543 1.363 -0.197 1.00 92.31 95 THR A N 1
ATOM 723 C CA . THR A 1 95 ? 0.882 0.706 -1.459 1.00 92.31 95 THR A CA 1
ATOM 724 C C . THR A 1 95 ? 2.113 1.279 -2.122 1.00 92.31 95 THR A C 1
ATOM 726 O O . THR A 1 95 ? 2.218 2.491 -2.281 1.00 92.31 95 THR A O 1
ATOM 729 N N . PHE A 1 96 ? 2.976 0.396 -2.623 1.00 87.25 96 PHE A N 1
ATOM 730 C CA . PHE A 1 96 ? 4.188 0.779 -3.342 1.00 87.25 96 PHE A CA 1
ATOM 731 C C . PHE A 1 96 ? 4.234 0.107 -4.717 1.00 87.25 96 PHE A C 1
ATOM 733 O O . PHE A 1 96 ? 3.814 -1.043 -4.860 1.00 87.25 96 PHE A O 1
ATOM 740 N N . PRO A 1 97 ? 4.767 0.757 -5.762 1.00 85.38 97 PRO A N 1
ATOM 741 C CA . PRO A 1 97 ? 4.941 0.087 -7.048 1.00 85.38 97 PRO A CA 1
ATOM 742 C C . PRO A 1 97 ? 5.905 -1.089 -6.861 1.00 85.38 97 PRO A C 1
ATOM 744 O O . PRO A 1 97 ? 6.959 -0.913 -6.254 1.00 85.38 97 PRO A O 1
ATOM 747 N N . GLN A 1 98 ? 5.537 -2.282 -7.338 1.00 84.25 98 GLN A N 1
ATOM 748 C CA . GLN A 1 98 ? 6.352 -3.503 -7.216 1.00 84.25 98 GLN A CA 1
ATOM 749 C C . GLN A 1 98 ? 6.868 -3.789 -5.788 1.00 84.25 98 GLN A C 1
ATOM 751 O O . GLN A 1 98 ? 8.014 -4.188 -5.616 1.00 84.25 98 GLN A O 1
ATOM 756 N N . ALA A 1 99 ? 6.047 -3.547 -4.759 1.00 87.00 99 ALA A N 1
ATOM 757 C CA . ALA A 1 99 ? 6.437 -3.797 -3.371 1.00 87.00 99 ALA A CA 1
ATOM 758 C C . ALA A 1 99 ? 6.931 -5.237 -3.158 1.00 87.00 99 ALA A C 1
ATOM 760 O O . ALA A 1 99 ? 6.236 -6.191 -3.525 1.00 87.00 99 ALA A O 1
ATOM 761 N N . SER A 1 100 ? 8.114 -5.395 -2.562 1.00 88.31 100 SER A N 1
ATOM 762 C CA . SER A 1 100 ? 8.644 -6.717 -2.222 1.00 88.31 100 SER A CA 1
ATOM 763 C C . SER A 1 100 ? 8.034 -7.239 -0.909 1.00 88.31 100 SER A C 1
ATOM 765 O O . SER A 1 100 ? 7.573 -6.452 -0.074 1.00 88.31 100 SER A O 1
ATOM 767 N N . PRO A 1 101 ? 8.059 -8.562 -0.655 1.00 90.25 101 PRO A N 1
ATOM 768 C CA . PRO A 1 101 ? 7.647 -9.108 0.640 1.00 90.25 101 PRO A CA 1
ATOM 769 C C . PRO A 1 101 ? 8.421 -8.512 1.826 1.00 90.25 101 PRO A C 1
ATOM 771 O O . PRO A 1 101 ? 7.864 -8.352 2.909 1.00 90.25 101 PRO A O 1
ATOM 774 N N . GLN A 1 102 ? 9.693 -8.154 1.622 1.00 90.75 102 GLN A N 1
ATOM 775 C CA . GLN A 1 102 ? 10.540 -7.533 2.644 1.00 90.75 102 GLN A CA 1
ATOM 776 C C . GLN A 1 102 ? 10.041 -6.124 2.978 1.00 90.75 102 GLN A C 1
ATOM 778 O O . GLN A 1 102 ? 9.917 -5.780 4.150 1.00 90.75 102 GLN A O 1
ATOM 783 N N . GLU A 1 103 ? 9.689 -5.332 1.963 1.00 91.88 103 GLU A N 1
ATOM 784 C CA . GLU A 1 103 ? 9.149 -3.984 2.151 1.00 91.88 103 GLU A CA 1
ATOM 785 C C . GLU A 1 103 ? 7.786 -4.004 2.845 1.00 91.88 103 GLU A C 1
ATOM 787 O O . GLU A 1 103 ? 7.532 -3.190 3.736 1.00 91.88 103 GLU A O 1
ATOM 792 N N . HIS A 1 104 ? 6.929 -4.968 2.495 1.00 93.94 104 HIS A N 1
ATOM 793 C CA . HIS A 1 104 ? 5.677 -5.195 3.211 1.00 93.94 104 HIS A CA 1
ATOM 794 C C . HIS A 1 104 ? 5.919 -5.592 4.666 1.00 93.94 104 HIS A C 1
ATOM 796 O O . HIS A 1 104 ? 5.254 -5.060 5.548 1.00 93.94 104 HIS A O 1
ATOM 802 N N . LEU A 1 105 ? 6.872 -6.485 4.941 1.00 94.50 105 LEU A N 1
ATOM 803 C CA . LEU A 1 105 ? 7.167 -6.903 6.309 1.00 94.50 105 LEU A CA 1
ATOM 804 C C . LEU A 1 105 ? 7.687 -5.738 7.162 1.00 94.50 105 LEU A C 1
ATOM 806 O O . LEU A 1 105 ? 7.220 -5.560 8.284 1.00 94.50 105 LEU A O 1
ATOM 810 N N . ILE A 1 106 ? 8.606 -4.926 6.633 1.00 95.19 106 ILE A N 1
ATOM 811 C CA . ILE A 1 106 ? 9.106 -3.727 7.323 1.00 95.19 106 ILE A CA 1
ATOM 812 C C . ILE A 1 106 ? 7.949 -2.756 7.593 1.00 95.19 106 ILE A C 1
ATOM 814 O O . ILE A 1 106 ? 7.750 -2.335 8.731 1.00 95.19 106 ILE A O 1
ATOM 818 N N . SER A 1 107 ? 7.138 -2.466 6.571 1.00 95.62 107 SER A N 1
ATOM 819 C CA . SER A 1 107 ? 5.977 -1.575 6.695 1.00 95.62 107 SER A CA 1
ATOM 820 C C . SER A 1 107 ? 4.951 -2.097 7.707 1.00 95.62 107 SER A C 1
ATOM 822 O O . SER A 1 107 ? 4.394 -1.324 8.481 1.00 95.62 107 SER A O 1
ATOM 824 N N . LEU A 1 108 ? 4.715 -3.412 7.745 1.00 96.69 108 LEU A N 1
ATOM 825 C CA . LEU A 1 108 ? 3.819 -4.048 8.708 1.00 96.69 108 LEU A CA 1
ATOM 826 C C . LEU A 1 108 ? 4.309 -3.839 10.142 1.00 96.69 108 LEU A C 1
ATOM 828 O O . LEU A 1 108 ? 3.534 -3.401 10.989 1.00 96.69 108 LEU A O 1
ATOM 832 N N . GLN A 1 109 ? 5.583 -4.139 10.408 1.00 96.56 109 GLN A N 1
ATOM 833 C CA . GLN A 1 109 ? 6.161 -4.001 11.747 1.00 96.56 109 GLN A CA 1
ATOM 834 C C . GLN A 1 109 ? 6.136 -2.546 12.219 1.00 96.56 109 GLN A C 1
ATOM 836 O O . GLN A 1 109 ? 5.781 -2.279 13.366 1.00 96.56 109 GLN A O 1
ATOM 841 N N . TYR A 1 110 ? 6.395 -1.605 11.310 1.00 96.25 110 TYR A N 1
ATOM 842 C CA . TYR A 1 110 ? 6.273 -0.178 11.590 1.00 96.25 110 TYR A CA 1
ATOM 843 C C . TYR A 1 110 ? 4.855 0.220 12.015 1.00 96.25 110 TYR A C 1
ATOM 845 O O . TYR A 1 110 ? 4.671 1.001 12.951 1.00 96.25 110 TYR A O 1
ATOM 853 N N . MET A 1 111 ? 3.834 -0.342 11.370 1.00 96.38 111 MET A N 1
ATOM 854 C CA . MET A 1 111 ? 2.437 0.041 11.588 1.00 96.38 111 MET A CA 1
ATOM 855 C C . MET A 1 111 ? 1.808 -0.627 12.816 1.00 96.38 111 MET A C 1
ATOM 857 O O . MET A 1 111 ? 1.045 0.025 13.531 1.00 96.38 111 MET A O 1
ATOM 861 N N . ILE A 1 112 ? 2.162 -1.885 13.116 1.00 95.25 112 ILE A N 1
ATOM 862 C CA . ILE A 1 112 ? 1.648 -2.616 14.293 1.00 95.25 112 ILE A CA 1
ATOM 863 C C . ILE A 1 112 ? 1.956 -1.868 15.600 1.00 95.25 112 ILE A C 1
ATOM 865 O O . ILE A 1 112 ? 1.143 -1.883 16.521 1.00 95.25 112 ILE A O 1
ATOM 869 N N . GLY A 1 113 ? 3.095 -1.172 15.680 1.00 88.38 113 GLY A N 1
ATOM 870 C CA . GLY A 1 113 ? 3.472 -0.388 16.861 1.00 88.38 113 GLY A CA 1
ATOM 871 C C . GLY A 1 113 ? 2.693 0.920 17.054 1.00 88.38 113 GLY A C 1
ATOM 872 O O . GLY A 1 113 ? 2.888 1.590 18.065 1.00 88.38 113 GLY A O 1
ATOM 873 N N . ARG A 1 114 ? 1.841 1.323 16.100 1.00 94.00 114 ARG A N 1
ATOM 874 C CA . ARG A 1 114 ? 1.251 2.675 16.066 1.00 94.00 114 ARG A CA 1
ATOM 875 C C . ARG A 1 114 ? -0.268 2.705 16.199 1.00 94.00 114 ARG A C 1
ATOM 877 O O . ARG A 1 114 ? -0.812 3.698 16.680 1.00 94.00 114 ARG A O 1
ATOM 884 N N . PHE A 1 115 ? -0.960 1.647 15.790 1.00 95.00 115 PHE A N 1
ATOM 885 C CA . PHE A 1 115 ? -2.399 1.488 15.999 1.00 95.00 115 PHE A CA 1
ATOM 886 C C . PHE A 1 115 ? -2.791 0.011 15.983 1.00 95.00 115 PHE A C 1
ATOM 888 O O . PHE A 1 115 ? -2.101 -0.834 15.416 1.00 95.00 115 PHE A O 1
ATOM 895 N N . GLN A 1 116 ? -3.926 -0.304 16.606 1.00 95.88 116 GLN A N 1
ATOM 896 C CA . GLN A 1 116 ? -4.424 -1.672 16.669 1.00 95.88 116 GLN A CA 1
ATOM 897 C C . GLN A 1 116 ? -4.979 -2.105 15.307 1.00 95.88 116 GLN A C 1
ATOM 899 O O . GLN A 1 116 ? -5.979 -1.573 14.829 1.00 95.88 116 GLN A O 1
ATOM 904 N N . ILE A 1 117 ? -4.341 -3.104 14.704 1.00 97.19 117 ILE A N 1
ATOM 905 C CA . ILE A 1 117 ? -4.762 -3.701 13.437 1.00 97.19 117 ILE A CA 1
ATOM 906 C C . ILE A 1 117 ? -5.667 -4.902 13.738 1.00 97.19 117 ILE A C 1
ATOM 908 O O . ILE A 1 117 ? -5.259 -5.850 14.403 1.00 97.19 117 ILE A O 1
ATOM 912 N N . SER A 1 118 ? -6.905 -4.867 13.248 1.00 98.12 118 SER A N 1
ATOM 913 C CA . SER A 1 118 ? -7.894 -5.948 13.373 1.00 98.12 118 SER A CA 1
ATOM 914 C C . SER A 1 118 ? -7.801 -6.981 12.247 1.00 98.12 118 SER A C 1
ATOM 916 O O . SER A 1 118 ? -8.341 -8.076 12.372 1.00 98.12 118 SER A O 1
ATOM 918 N N . GLY A 1 119 ? -7.153 -6.635 11.134 1.00 97.88 119 GLY A N 1
ATOM 919 C CA . GLY A 1 119 ? -6.967 -7.528 9.996 1.00 97.88 119 GLY A CA 1
ATOM 920 C C . GLY A 1 119 ? -5.881 -7.033 9.048 1.00 97.88 119 GLY A C 1
ATOM 921 O O . GLY A 1 119 ? -5.571 -5.844 9.007 1.00 97.88 119 GLY A O 1
ATOM 922 N N . LEU A 1 120 ? -5.312 -7.953 8.276 1.00 97.44 120 LEU A N 1
ATOM 923 C CA . LEU A 1 120 ? -4.241 -7.677 7.326 1.00 97.44 120 LEU A CA 1
ATOM 924 C C . LEU A 1 120 ? -4.616 -8.240 5.951 1.00 97.44 120 LEU A C 1
ATOM 926 O O . LEU A 1 120 ? -4.929 -9.422 5.827 1.00 97.44 120 LEU A O 1
ATOM 930 N N . ILE A 1 121 ? -4.554 -7.398 4.921 1.00 96.88 121 ILE A N 1
ATOM 931 C CA . ILE A 1 121 ? -4.673 -7.785 3.514 1.00 96.88 121 ILE A CA 1
ATOM 932 C C . ILE A 1 121 ? -3.294 -7.620 2.875 1.00 96.88 121 ILE A C 1
ATOM 934 O O . ILE A 1 121 ? -2.716 -6.534 2.898 1.00 96.88 121 ILE A O 1
ATOM 938 N N . VAL A 1 122 ? -2.774 -8.690 2.278 1.00 93.31 122 VAL A N 1
ATOM 939 C CA . VAL A 1 122 ? -1.527 -8.675 1.500 1.00 93.31 122 VAL A CA 1
ATOM 940 C C . VAL A 1 122 ? -1.789 -9.379 0.176 1.00 93.31 122 VAL A C 1
ATOM 942 O O . VAL A 1 122 ? -2.482 -10.396 0.133 1.00 93.31 122 VAL A O 1
ATOM 945 N N . GLY A 1 123 ? -1.256 -8.836 -0.918 1.00 83.06 123 GLY A N 1
ATOM 946 C CA . GLY A 1 123 ? -1.332 -9.494 -2.221 1.00 83.06 123 GLY A CA 1
ATOM 947 C C . GLY A 1 123 ? -0.623 -10.853 -2.211 1.00 83.06 123 GLY A C 1
ATOM 948 O O . GLY A 1 123 ? 0.513 -10.955 -1.763 1.00 83.06 123 GLY A O 1
ATOM 949 N N . ALA A 1 124 ? -1.278 -11.890 -2.739 1.00 75.31 124 ALA A N 1
ATOM 950 C CA . ALA A 1 124 ? -0.697 -13.234 -2.845 1.00 75.31 124 ALA A CA 1
ATOM 951 C C . ALA A 1 124 ? 0.322 -13.374 -3.994 1.00 75.31 124 ALA A C 1
ATOM 953 O O . ALA A 1 124 ? 1.092 -14.329 -4.025 1.00 75.31 124 ALA A O 1
ATOM 954 N N . ALA A 1 125 ? 0.316 -12.438 -4.948 1.00 72.75 125 ALA A N 1
ATOM 955 C CA . ALA A 1 125 ? 1.182 -12.450 -6.119 1.00 72.75 125 ALA A CA 1
ATOM 956 C C . ALA A 1 125 ? 2.128 -11.245 -6.097 1.00 72.75 125 ALA A C 1
ATOM 958 O O . ALA A 1 125 ? 1.697 -10.096 -6.216 1.00 72.75 125 ALA A O 1
ATOM 959 N N . PHE A 1 126 ? 3.423 -11.525 -5.981 1.00 71.69 126 PHE A N 1
ATOM 960 C CA . PHE A 1 126 ? 4.493 -10.538 -6.086 1.00 71.69 126 PHE A CA 1
ATOM 961 C C . PHE A 1 126 ? 5.051 -10.580 -7.508 1.00 71.69 126 PHE A C 1
ATOM 963 O O . PHE A 1 126 ? 5.355 -11.656 -8.013 1.00 71.69 126 PHE A O 1
ATOM 970 N N . GLY A 1 127 ? 5.128 -9.422 -8.173 1.00 64.25 127 GLY A N 1
ATOM 971 C CA . GLY A 1 127 ? 5.485 -9.355 -9.594 1.00 64.25 127 GLY A CA 1
ATOM 972 C C . GLY A 1 127 ? 6.909 -9.836 -9.876 1.00 64.25 127 GLY A C 1
ATOM 973 O O . GLY A 1 127 ? 7.104 -10.732 -10.691 1.00 64.25 127 GLY A O 1
ATOM 974 N N . ASP A 1 128 ? 7.892 -9.256 -9.186 1.00 64.69 128 ASP A N 1
ATOM 975 C CA . ASP A 1 128 ? 9.304 -9.600 -9.342 1.00 64.69 128 ASP A CA 1
ATOM 976 C C . ASP A 1 128 ? 9.965 -9.753 -7.967 1.00 64.69 128 ASP A C 1
ATOM 978 O O . ASP A 1 128 ? 10.111 -8.787 -7.221 1.00 64.69 128 ASP A O 1
ATOM 982 N N . MET A 1 129 ? 10.342 -10.986 -7.621 1.00 66.94 129 MET A N 1
ATOM 983 C CA . MET A 1 129 ? 11.045 -11.303 -6.372 1.00 66.94 129 MET A CA 1
ATOM 984 C C . MET A 1 129 ? 12.569 -11.160 -6.490 1.00 66.94 129 MET A C 1
ATOM 986 O O . MET A 1 129 ? 13.275 -11.444 -5.528 1.00 66.94 129 MET A O 1
ATOM 990 N N . ARG A 1 130 ? 13.097 -10.751 -7.652 1.00 65.31 130 ARG A N 1
ATOM 991 C CA . ARG A 1 130 ? 14.546 -10.575 -7.861 1.00 65.31 130 ARG A CA 1
ATOM 992 C C . ARG A 1 130 ? 15.078 -9.273 -7.262 1.00 65.31 130 ARG A C 1
ATOM 994 O O . ARG A 1 130 ? 16.293 -9.091 -7.189 1.00 65.31 130 ARG A O 1
ATOM 1001 N N . HIS A 1 131 ? 14.194 -8.370 -6.836 1.00 67.31 131 HIS A N 1
ATOM 1002 C CA . HIS A 1 131 ? 14.573 -7.151 -6.127 1.00 67.31 131 HIS A CA 1
ATOM 1003 C C . HIS A 1 131 ? 15.078 -7.507 -4.727 1.00 67.31 131 HIS A C 1
ATOM 1005 O O . HIS A 1 131 ? 14.298 -7.748 -3.811 1.00 67.31 131 HIS A O 1
ATOM 1011 N N . ASN A 1 132 ? 16.401 -7.545 -4.580 1.00 69.81 132 ASN A N 1
ATOM 1012 C CA . ASN A 1 132 ? 17.074 -7.843 -3.313 1.00 69.81 132 ASN A CA 1
ATOM 1013 C C . ASN A 1 132 ? 17.289 -6.601 -2.431 1.00 69.81 132 ASN A C 1
ATOM 1015 O O . ASN A 1 132 ? 17.887 -6.711 -1.362 1.00 69.81 132 ASN A O 1
ATOM 1019 N N . SER A 1 133 ? 16.861 -5.420 -2.882 1.00 81.62 133 SER A N 1
ATOM 1020 C CA . SER A 1 133 ? 17.032 -4.162 -2.161 1.00 81.62 133 SER A CA 1
ATOM 1021 C C . SER A 1 133 ? 15.699 -3.617 -1.651 1.00 81.62 133 SER A C 1
ATOM 1023 O O . SER A 1 133 ? 14.659 -3.720 -2.298 1.00 81.62 133 SER A O 1
ATOM 1025 N N . VAL A 1 134 ? 15.752 -3.020 -0.461 1.00 87.25 134 VAL A N 1
ATOM 1026 C CA . VAL A 1 134 ? 14.654 -2.257 0.140 1.00 87.25 134 VAL A CA 1
ATOM 1027 C C . VAL A 1 134 ? 14.813 -0.802 -0.294 1.00 87.25 134 VAL A C 1
ATOM 1029 O O . VAL A 1 134 ? 15.920 -0.259 -0.229 1.00 87.25 134 VAL A O 1
ATOM 1032 N N . ARG A 1 135 ? 13.732 -0.152 -0.741 1.00 86.12 135 ARG A N 1
ATOM 1033 C CA . ARG A 1 135 ? 13.794 1.266 -1.122 1.00 86.12 135 ARG A CA 1
ATOM 1034 C C . ARG A 1 135 ? 14.224 2.160 0.044 1.00 86.12 135 ARG A C 1
ATOM 1036 O O . ARG A 1 135 ? 13.833 1.882 1.174 1.00 86.12 135 ARG A O 1
ATOM 1043 N N . PRO A 1 136 ? 14.930 3.280 -0.208 1.00 87.00 136 PRO A N 1
ATOM 1044 C CA . PRO A 1 136 ? 15.415 4.159 0.859 1.00 87.00 136 PRO A CA 1
ATOM 1045 C C . PRO A 1 136 ? 14.335 4.642 1.836 1.00 87.00 136 PRO A C 1
ATOM 1047 O O . PRO A 1 136 ? 14.576 4.667 3.037 1.00 87.00 136 PRO A O 1
ATOM 1050 N N . ASN A 1 137 ? 13.133 4.970 1.351 1.00 86.25 137 ASN A N 1
ATOM 1051 C CA . ASN A 1 137 ? 12.027 5.406 2.211 1.00 86.25 137 ASN A CA 1
ATOM 1052 C C . ASN A 1 137 ? 11.497 4.277 3.111 1.00 86.25 137 ASN A C 1
ATOM 1054 O O . ASN A 1 137 ? 11.146 4.519 4.256 1.00 86.25 137 ASN A O 1
ATOM 1058 N N . VAL A 1 138 ? 11.491 3.032 2.628 1.00 91.00 138 VAL A N 1
ATOM 1059 C CA . VAL A 1 138 ? 11.113 1.870 3.447 1.00 91.00 138 VAL A CA 1
ATOM 1060 C C . VAL A 1 138 ? 12.258 1.468 4.381 1.00 91.00 138 VAL A C 1
ATOM 1062 O O . VAL A 1 138 ? 12.022 1.079 5.519 1.00 91.00 138 VAL A O 1
ATOM 1065 N N . ALA A 1 139 ? 13.507 1.599 3.935 1.00 91.44 139 ALA A N 1
ATOM 1066 C CA . ALA A 1 139 ? 14.686 1.335 4.750 1.00 91.44 139 ALA A CA 1
ATOM 1067 C C . ALA A 1 139 ? 14.784 2.305 5.938 1.00 91.44 139 ALA A C 1
ATOM 1069 O O . ALA A 1 139 ? 15.156 1.872 7.024 1.00 91.44 139 ALA A O 1
ATOM 1070 N N . GLY A 1 140 ? 14.381 3.570 5.767 1.00 91.12 140 GLY A N 1
ATOM 1071 C CA . GLY A 1 140 ? 14.294 4.550 6.856 1.00 91.12 140 GLY A CA 1
ATOM 1072 C C . GLY A 1 140 ? 13.344 4.134 7.984 1.00 91.12 140 GLY A C 1
ATOM 1073 O O . GLY A 1 140 ? 13.554 4.501 9.135 1.00 91.12 140 GLY A O 1
ATOM 1074 N N . LEU A 1 141 ? 12.356 3.272 7.713 1.00 93.19 141 LEU A N 1
ATOM 1075 C CA . LEU A 1 141 ? 11.492 2.713 8.761 1.00 93.19 141 LEU A CA 1
ATOM 1076 C C . LEU A 1 141 ? 12.264 1.816 9.737 1.00 93.19 141 LEU A C 1
ATOM 1078 O O . LEU A 1 141 ? 11.809 1.600 10.855 1.00 93.19 141 LEU A O 1
ATOM 1082 N N . LEU A 1 142 ? 13.434 1.297 9.349 1.00 93.12 142 LEU A N 1
ATOM 1083 C CA . LEU A 1 142 ? 14.293 0.531 10.250 1.00 93.12 142 LEU A CA 1
ATOM 1084 C C . LEU A 1 142 ? 14.943 1.420 11.315 1.00 93.12 142 LEU A C 1
ATOM 1086 O O . LEU A 1 142 ? 15.350 0.897 12.348 1.00 93.12 142 LEU A O 1
ATOM 1090 N N . ASP A 1 143 ? 15.022 2.740 11.129 1.00 92.56 143 ASP A N 1
ATOM 1091 C CA . ASP A 1 143 ? 15.523 3.656 12.163 1.00 92.56 143 ASP A CA 1
ATOM 1092 C C . ASP A 1 143 ? 14.620 3.673 13.412 1.00 92.56 143 ASP A C 1
ATOM 1094 O O . ASP A 1 143 ? 15.078 4.004 14.504 1.00 92.56 143 ASP A O 1
ATOM 1098 N N . ASP A 1 144 ? 13.370 3.218 13.284 1.00 93.00 144 ASP A N 1
ATOM 1099 C CA . ASP A 1 144 ? 12.428 3.026 14.383 1.00 93.00 144 ASP A CA 1
ATOM 1100 C C . ASP A 1 144 ? 12.770 1.760 15.198 1.00 93.00 144 ASP A C 1
ATOM 1102 O O . ASP A 1 144 ? 12.631 0.625 14.729 1.00 93.00 144 ASP A O 1
ATOM 1106 N N . THR A 1 145 ? 13.213 1.948 16.448 1.00 94.50 145 THR A N 1
ATOM 1107 C CA . THR A 1 145 ? 13.577 0.845 17.360 1.00 94.50 145 THR A CA 1
ATOM 1108 C C . THR A 1 145 ? 12.467 -0.206 17.500 1.00 94.50 145 THR A C 1
ATOM 1110 O O . THR A 1 145 ? 12.777 -1.385 17.305 1.00 94.50 145 THR A O 1
ATOM 1113 N N . PRO A 1 146 ? 11.188 0.162 17.743 1.00 95.81 146 PRO A N 1
ATOM 1114 C CA . PRO A 1 146 ? 10.099 -0.814 17.816 1.00 95.81 146 PRO A CA 1
ATOM 1115 C C . PRO A 1 146 ? 9.952 -1.657 16.544 1.00 95.81 146 PRO A C 1
ATOM 1117 O O . PRO A 1 146 ? 9.786 -2.874 16.625 1.00 95.81 146 PRO A O 1
ATOM 1120 N N . THR A 1 147 ? 10.078 -1.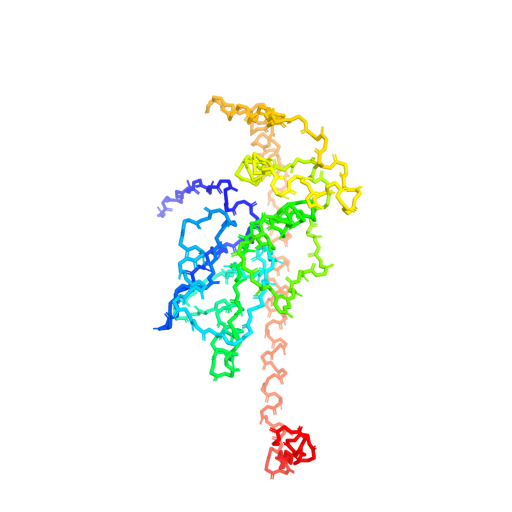041 15.364 1.00 95.56 147 THR A N 1
ATOM 1121 C CA . THR A 1 147 ? 10.045 -1.755 14.077 1.00 95.56 147 THR A CA 1
ATOM 1122 C C . THR A 1 147 ? 11.132 -2.824 14.010 1.00 95.56 147 THR A C 1
ATOM 1124 O O . THR A 1 147 ? 10.868 -3.970 13.635 1.00 95.56 147 THR A O 1
ATOM 1127 N N . ARG A 1 148 ? 12.364 -2.486 14.407 1.00 94.69 148 ARG A N 1
ATOM 1128 C CA . ARG A 1 148 ? 13.484 -3.437 14.395 1.00 94.69 148 ARG A CA 1
ATOM 1129 C C . ARG A 1 148 ? 13.336 -4.560 15.410 1.00 94.69 148 ARG A C 1
ATOM 1131 O O . ARG A 1 148 ? 13.685 -5.701 15.107 1.00 94.69 148 ARG A O 1
ATOM 1138 N N . GLU A 1 149 ? 12.819 -4.259 16.592 1.00 95.38 149 GLU A N 1
ATOM 1139 C CA . GLU A 1 149 ? 12.527 -5.270 17.606 1.00 95.38 149 GLU A CA 1
ATOM 1140 C C . GLU A 1 149 ? 11.429 -6.229 17.140 1.00 95.38 149 GLU A C 1
ATOM 1142 O O . GLU A 1 149 ? 11.598 -7.443 17.261 1.00 95.38 149 GLU A O 1
ATOM 1147 N N . GLY A 1 150 ? 10.370 -5.715 16.508 1.00 95.75 150 GLY A N 1
ATOM 1148 C CA . GLY A 1 150 ? 9.319 -6.528 15.893 1.00 95.75 150 GLY A CA 1
ATOM 1149 C C . GLY A 1 150 ? 9.857 -7.452 14.798 1.00 95.75 150 GLY A C 1
ATOM 1150 O O . GLY A 1 150 ? 9.566 -8.650 14.786 1.00 95.75 150 GLY A O 1
ATOM 1151 N N . LEU A 1 151 ? 10.738 -6.940 13.929 1.00 96.06 151 LEU A N 1
ATOM 1152 C CA . LEU A 1 151 ? 11.437 -7.752 12.925 1.00 96.06 151 LEU A CA 1
ATOM 1153 C C . LEU A 1 151 ? 12.315 -8.842 13.557 1.00 96.06 151 LEU A C 1
ATOM 1155 O O . LEU A 1 151 ? 12.343 -9.970 13.061 1.00 96.06 151 LEU A O 1
ATOM 1159 N N . ARG A 1 152 ? 13.018 -8.529 14.652 1.00 95.88 152 ARG A N 1
ATOM 1160 C CA . ARG A 1 152 ? 13.840 -9.503 15.383 1.00 95.88 152 ARG A CA 1
ATOM 1161 C C . ARG A 1 152 ? 12.975 -10.595 16.011 1.00 95.88 152 ARG A C 1
ATOM 1163 O O . ARG A 1 152 ? 13.344 -11.763 15.939 1.00 95.88 152 ARG A O 1
ATOM 1170 N N . ALA A 1 153 ? 11.826 -10.230 16.578 1.00 95.81 153 ALA A N 1
ATOM 1171 C CA . ALA A 1 153 ? 10.901 -11.165 17.214 1.00 95.81 153 ALA A CA 1
ATOM 1172 C C . ALA A 1 153 ? 10.338 -12.203 16.229 1.00 95.81 153 ALA A C 1
ATOM 1174 O O . ALA A 1 153 ? 10.130 -13.354 16.604 1.00 95.81 153 ALA A O 1
ATOM 1175 N N . VAL A 1 154 ? 10.152 -11.826 14.960 1.00 95.31 154 VAL A N 1
ATOM 1176 C CA . VAL A 1 154 ? 9.722 -12.751 13.895 1.00 95.31 154 VAL A CA 1
ATOM 1177 C C . VAL A 1 154 ? 10.887 -13.463 13.191 1.00 95.31 154 VAL A C 1
ATOM 1179 O O . VAL A 1 154 ? 10.676 -14.131 12.182 1.00 95.31 154 VAL A O 1
ATOM 1182 N N . GLY A 1 155 ? 12.122 -13.319 13.688 1.00 94.12 155 GLY A N 1
ATOM 1183 C CA . GLY A 1 155 ? 13.308 -13.974 13.131 1.00 94.12 155 GLY A CA 1
ATOM 1184 C C . GLY A 1 155 ? 13.753 -13.431 11.769 1.00 94.12 155 GLY A C 1
ATOM 1185 O O . GLY A 1 155 ? 14.416 -14.139 11.013 1.00 94.12 155 GLY A O 1
ATOM 1186 N N . SER A 1 156 ? 13.386 -12.193 11.423 1.00 92.25 156 SER A N 1
ATOM 1187 C CA . SER A 1 156 ? 13.746 -11.608 10.130 1.00 92.25 156 SER A CA 1
ATOM 1188 C C . SER A 1 156 ? 15.218 -11.169 10.099 1.00 92.25 156 SER A C 1
ATOM 1190 O O . SER A 1 156 ? 15.635 -10.387 10.960 1.00 92.25 156 SER A O 1
ATOM 1192 N N . PRO A 1 157 ? 16.004 -11.555 9.072 1.00 89.94 157 PRO A N 1
ATOM 1193 C CA . PRO A 1 157 ? 17.388 -11.093 8.914 1.00 89.94 157 PRO A CA 1
ATOM 1194 C C . PRO A 1 157 ? 17.479 -9.586 8.616 1.00 89.94 157 PRO A C 1
ATOM 1196 O O . PRO A 1 157 ? 18.543 -8.985 8.750 1.00 89.94 157 PRO A O 1
ATOM 1199 N N . LEU A 1 158 ? 16.358 -8.947 8.255 1.00 89.00 158 LEU A N 1
ATOM 1200 C CA . LEU A 1 158 ? 16.275 -7.498 8.046 1.00 89.00 158 LEU A CA 1
ATOM 1201 C C . LEU A 1 158 ? 16.528 -6.715 9.344 1.00 89.00 158 LEU A C 1
ATOM 1203 O O . LEU A 1 158 ? 16.966 -5.571 9.288 1.00 89.00 158 LEU A O 1
ATOM 1207 N N . ALA A 1 159 ? 16.308 -7.330 10.513 1.00 88.94 159 ALA A N 1
ATOM 1208 C CA . ALA A 1 159 ? 16.534 -6.689 11.809 1.00 88.94 159 ALA A CA 1
ATOM 1209 C C . ALA A 1 159 ? 18.015 -6.369 12.085 1.00 88.94 159 ALA A C 1
ATOM 1211 O O . ALA A 1 159 ? 18.319 -5.497 12.901 1.00 88.94 159 ALA A O 1
ATOM 1212 N N . THR A 1 160 ? 18.933 -7.087 11.431 1.00 84.12 160 THR A N 1
ATOM 1213 C CA . THR A 1 160 ? 20.389 -6.926 11.578 1.00 84.12 160 THR A CA 1
ATOM 1214 C C . THR A 1 160 ? 21.029 -6.183 10.410 1.00 84.12 160 THR A C 1
ATOM 1216 O O . THR A 1 160 ? 22.246 -6.006 10.403 1.00 84.12 160 THR A O 1
ATOM 1219 N N . ALA A 1 161 ? 20.242 -5.763 9.415 1.00 77.19 161 ALA A N 1
ATOM 1220 C CA . ALA A 1 161 ? 20.762 -5.010 8.285 1.00 77.19 161 ALA A CA 1
ATOM 1221 C C . ALA A 1 161 ? 21.360 -3.672 8.777 1.00 77.19 161 ALA A C 1
ATOM 1223 O O . ALA A 1 161 ? 20.723 -2.982 9.582 1.00 77.19 161 ALA A O 1
ATOM 1224 N N . PRO A 1 162 ? 22.577 -3.299 8.338 1.00 70.56 162 PRO A N 1
ATOM 1225 C CA . PRO A 1 162 ? 23.173 -2.032 8.730 1.00 70.56 162 PRO A CA 1
ATOM 1226 C C . PRO A 1 162 ? 22.305 -0.861 8.260 1.00 70.56 162 PRO A C 1
ATOM 1228 O O . PRO A 1 162 ? 21.910 -0.793 7.093 1.00 70.56 162 PRO A O 1
ATOM 1231 N N . LEU A 1 163 ? 22.037 0.077 9.174 1.00 62.16 163 LEU A N 1
ATOM 1232 C CA . LEU A 1 163 ? 21.413 1.355 8.839 1.00 62.16 163 LEU A CA 1
ATOM 1233 C C . LEU A 1 163 ? 22.267 2.063 7.801 1.00 62.16 163 LEU A C 1
ATOM 1235 O O . LEU A 1 163 ? 23.473 2.211 7.989 1.00 62.16 163 LEU A O 1
ATOM 1239 N N . GLY A 1 164 ? 21.658 2.475 6.698 1.00 51.81 164 GLY A N 1
ATOM 1240 C CA . GLY A 1 164 ? 22.396 3.158 5.643 1.00 51.81 164 GLY A CA 1
ATOM 1241 C C . GLY A 1 164 ? 23.159 2.238 4.689 1.00 51.81 164 GLY A C 1
ATOM 1242 O O . GLY A 1 164 ? 23.816 2.755 3.793 1.00 51.81 164 GLY A O 1
ATOM 1243 N N . ALA A 1 165 ? 22.968 0.911 4.738 1.00 47.91 165 ALA A N 1
ATOM 1244 C CA . ALA A 1 165 ? 23.154 0.074 3.547 1.00 47.91 165 ALA A CA 1
ATOM 1245 C C . ALA A 1 165 ? 22.008 0.287 2.537 1.00 47.91 165 ALA A C 1
ATOM 1247 O O . ALA A 1 165 ? 21.549 -0.640 1.870 1.00 47.91 165 ALA A O 1
ATOM 1248 N N . SER A 1 166 ? 21.548 1.533 2.398 1.00 46.75 166 SER A N 1
ATOM 1249 C CA . SER A 1 166 ? 21.121 2.038 1.108 1.00 46.75 166 SER A CA 1
ATOM 1250 C C . SER A 1 166 ? 22.262 1.668 0.175 1.00 46.75 166 SER A C 1
ATOM 1252 O O . SER A 1 166 ? 23.342 2.255 0.265 1.00 46.75 166 SER A O 1
ATOM 1254 N N . GLN A 1 167 ? 22.080 0.655 -0.679 1.00 46.97 167 GLN A N 1
ATOM 1255 C CA . GLN A 1 167 ? 22.943 0.576 -1.850 1.00 46.97 167 GLN A CA 1
ATOM 1256 C C . GLN A 1 167 ? 22.958 1.996 -2.412 1.00 46.97 167 GLN A C 1
ATOM 1258 O O . GLN A 1 167 ? 21.863 2.570 -2.521 1.00 46.97 167 GLN A O 1
ATOM 1263 N N . PRO A 1 168 ? 24.145 2.605 -2.620 1.00 39.41 168 PRO A N 1
ATOM 1264 C CA . PRO A 1 168 ? 24.218 3.965 -3.123 1.00 39.41 168 PRO A CA 1
ATOM 1265 C C . PRO A 1 168 ? 23.233 4.010 -4.269 1.00 39.41 168 PRO A C 1
ATOM 1267 O O . PRO A 1 168 ? 23.302 3.124 -5.127 1.00 39.41 168 PRO A O 1
ATOM 1270 N N . ALA A 1 169 ? 22.245 4.916 -4.186 1.00 46.12 169 ALA A N 1
ATOM 1271 C CA . ALA A 1 169 ? 21.284 5.108 -5.259 1.00 46.12 169 ALA A CA 1
ATOM 1272 C C . ALA A 1 169 ? 22.136 5.089 -6.510 1.00 46.12 169 ALA A C 1
ATOM 1274 O O . ALA A 1 169 ? 23.031 5.934 -6.578 1.00 46.12 169 ALA A O 1
ATOM 1275 N N . VAL A 1 170 ? 22.000 4.041 -7.343 1.00 41.78 170 VAL A N 1
ATOM 1276 C CA . VAL A 1 170 ? 22.874 3.843 -8.503 1.00 41.78 170 VAL A CA 1
ATOM 1277 C C . VAL A 1 170 ? 22.889 5.202 -9.143 1.00 41.78 170 VAL A C 1
ATOM 1279 O O . VAL A 1 170 ? 21.805 5.663 -9.515 1.00 41.78 170 VAL A O 1
ATOM 1282 N N . ALA A 1 171 ? 24.039 5.892 -9.054 1.00 37.03 171 ALA A N 1
ATOM 1283 C CA . ALA A 1 171 ? 24.097 7.314 -9.342 1.00 37.03 171 ALA A CA 1
ATOM 1284 C C . ALA A 1 171 ? 23.414 7.426 -10.685 1.00 37.03 171 ALA A C 1
ATOM 1286 O O . ALA A 1 171 ? 23.854 6.717 -11.592 1.00 37.03 171 ALA A O 1
ATOM 1287 N N . GLN A 1 172 ? 22.273 8.134 -10.760 1.00 41.00 172 GLN A N 1
ATOM 1288 C CA . GLN A 1 172 ? 21.576 8.262 -12.033 1.00 41.00 172 GLN A CA 1
ATOM 1289 C C . GLN A 1 172 ? 22.660 8.768 -12.964 1.00 41.00 172 GLN A C 1
ATOM 1291 O O . GLN A 1 172 ? 23.180 9.855 -12.683 1.00 41.00 172 GLN A O 1
ATOM 1296 N N . PRO A 1 173 ? 23.122 7.935 -13.916 1.00 37.56 173 PRO A N 1
ATOM 1297 C CA . PRO A 1 173 ? 24.319 8.260 -14.649 1.00 37.56 173 PRO A CA 1
ATOM 1298 C C . PRO A 1 173 ? 24.054 9.627 -15.247 1.00 37.56 173 PRO A C 1
ATOM 1300 O O . PRO A 1 173 ? 22.953 9.879 -15.751 1.00 37.56 173 PRO A O 1
ATOM 1303 N N . ASP A 1 174 ? 25.016 10.526 -15.053 1.00 42.91 174 ASP A N 1
ATOM 1304 C CA . ASP A 1 174 ? 24.995 11.849 -15.649 1.00 42.91 174 ASP A CA 1
ATOM 1305 C C . ASP A 1 174 ? 24.450 11.709 -17.072 1.00 42.91 174 ASP A C 1
ATOM 1307 O O . ASP A 1 174 ? 24.919 10.840 -17.812 1.00 42.91 174 ASP A O 1
ATOM 1311 N N . ARG A 1 175 ? 23.403 12.480 -17.398 1.00 47.12 175 ARG A N 1
ATOM 1312 C CA . ARG A 1 175 ? 22.464 12.281 -18.524 1.00 47.12 175 ARG A CA 1
ATOM 1313 C C . ARG A 1 175 ? 23.110 12.387 -19.916 1.00 47.12 175 ARG A C 1
ATOM 1315 O O . ARG A 1 175 ? 22.429 12.621 -20.911 1.00 47.12 175 ARG A O 1
ATOM 1322 N N . SER A 1 176 ? 24.417 12.198 -20.027 1.00 56.03 176 SER A N 1
ATOM 1323 C CA . SER A 1 176 ? 25.007 11.577 -21.202 1.00 56.03 176 SER A CA 1
ATOM 1324 C C . SER A 1 176 ? 24.517 10.128 -21.267 1.00 56.03 176 SER A C 1
ATOM 1326 O O . SER A 1 176 ? 24.803 9.349 -20.362 1.00 56.03 176 SER A O 1
ATOM 1328 N N . ALA A 1 177 ? 23.751 9.782 -22.309 1.00 60.12 177 ALA A N 1
ATOM 1329 C CA . ALA A 1 177 ? 23.149 8.458 -22.481 1.00 60.12 177 ALA A CA 1
ATOM 1330 C C . ALA A 1 177 ? 24.083 7.354 -21.961 1.00 60.12 177 ALA A C 1
ATOM 1332 O O . ALA A 1 177 ? 25.237 7.252 -22.405 1.00 60.12 177 ALA A O 1
ATOM 1333 N N . SER A 1 178 ? 23.633 6.584 -20.974 1.00 68.06 178 SER A N 1
ATOM 1334 C CA . SER A 1 178 ? 24.440 5.512 -20.391 1.00 68.06 178 SER A CA 1
ATOM 1335 C C . SER A 1 178 ? 24.886 4.538 -21.492 1.00 68.06 178 SER A C 1
ATOM 1337 O O . SER A 1 178 ? 24.277 4.462 -22.561 1.00 68.06 178 SER A O 1
ATOM 1339 N N . LEU A 1 179 ? 25.968 3.783 -21.277 1.00 69.75 179 LEU A N 1
ATOM 1340 C CA . LEU A 1 179 ? 26.374 2.738 -22.231 1.00 69.75 179 LEU A CA 1
ATOM 1341 C C . LEU A 1 179 ? 25.216 1.770 -22.527 1.00 69.75 179 LEU A C 1
ATOM 1343 O O . LEU A 1 179 ? 25.080 1.326 -23.665 1.00 69.75 179 LEU A O 1
ATOM 1347 N N . ALA A 1 180 ? 24.356 1.516 -21.536 1.00 66.25 180 ALA A N 1
ATOM 1348 C CA . ALA A 1 180 ? 23.126 0.752 -21.697 1.00 66.25 180 ALA A CA 1
ATOM 1349 C C . ALA A 1 180 ? 22.139 1.447 -22.648 1.00 66.25 180 ALA A C 1
ATOM 1351 O O . ALA A 1 180 ? 21.766 0.849 -23.647 1.00 66.25 180 ALA A O 1
ATOM 1352 N N . GLU A 1 181 ? 21.801 2.721 -22.426 1.00 63.19 181 GLU A N 1
ATOM 1353 C CA . GLU A 1 181 ? 20.891 3.478 -23.306 1.00 63.19 181 GLU A CA 1
ATOM 1354 C C . GLU A 1 181 ? 21.436 3.629 -24.733 1.00 63.19 181 GLU A C 1
ATOM 1356 O O . GLU A 1 181 ? 20.682 3.535 -25.697 1.00 63.19 181 GLU A O 1
ATOM 1361 N N . ARG A 1 182 ? 22.752 3.823 -24.907 1.00 73.38 182 ARG A N 1
ATOM 1362 C CA . ARG A 1 182 ? 23.383 3.848 -26.240 1.00 73.38 182 ARG A CA 1
ATOM 1363 C C . ARG A 1 182 ? 23.306 2.491 -26.925 1.00 73.38 182 ARG A C 1
ATOM 1365 O O . ARG A 1 182 ? 23.071 2.440 -28.130 1.00 73.38 182 ARG A O 1
ATOM 1372 N N . SER A 1 183 ? 23.499 1.415 -26.167 1.00 72.12 183 SER A N 1
ATOM 1373 C CA . SER A 1 183 ? 23.415 0.050 -26.686 1.00 72.12 183 SER A CA 1
ATOM 1374 C C . SER A 1 183 ? 21.975 -0.316 -27.032 1.00 72.12 183 SER A C 1
ATOM 1376 O O . SER A 1 183 ? 21.744 -0.834 -28.116 1.00 72.12 183 SER A O 1
ATOM 1378 N N . GLU A 1 184 ? 20.999 0.017 -26.184 1.00 67.75 184 GLU A N 1
ATOM 1379 C CA . GLU A 1 184 ? 19.573 -0.166 -26.474 1.00 67.75 184 GLU A CA 1
ATOM 1380 C C . GLU A 1 184 ? 19.137 0.668 -27.674 1.00 67.75 184 GLU A C 1
ATOM 1382 O O . GLU A 1 184 ? 18.473 0.139 -28.559 1.00 67.75 184 GLU A O 1
ATOM 1387 N N . ALA A 1 185 ? 19.551 1.934 -27.768 1.00 73.06 185 ALA A N 1
ATOM 1388 C CA . ALA A 1 185 ? 19.235 2.780 -28.916 1.00 73.06 185 ALA A CA 1
ATOM 1389 C C . ALA A 1 185 ? 19.871 2.254 -30.211 1.00 73.06 185 ALA A C 1
ATOM 1391 O O . ALA A 1 185 ? 19.231 2.284 -31.260 1.00 73.06 185 ALA A O 1
ATOM 1392 N N . HIS A 1 186 ? 21.110 1.755 -30.153 1.00 79.38 186 HIS A N 1
ATOM 1393 C CA . HIS A 1 186 ? 21.771 1.140 -31.302 1.00 79.38 186 HIS A CA 1
ATOM 1394 C C . HIS A 1 186 ? 21.086 -0.166 -31.708 1.00 79.38 186 HIS A C 1
ATOM 1396 O O . HIS A 1 186 ? 20.726 -0.306 -32.868 1.00 79.38 186 HIS A O 1
ATOM 1402 N N . LEU A 1 187 ? 20.835 -1.077 -30.763 1.00 69.81 187 LEU A N 1
ATOM 1403 C CA . LEU A 1 187 ? 20.138 -2.339 -31.016 1.00 69.81 187 LEU A CA 1
ATOM 1404 C C . LEU A 1 187 ? 18.730 -2.101 -31.556 1.00 69.81 187 LEU A C 1
ATOM 1406 O O . LEU A 1 187 ? 18.347 -2.738 -32.529 1.00 69.81 187 LEU A O 1
ATOM 1410 N N . THR A 1 188 ? 17.984 -1.162 -30.972 1.00 72.69 188 THR A N 1
ATOM 1411 C CA . THR A 1 188 ? 16.644 -0.786 -31.440 1.00 72.69 188 THR A CA 1
ATOM 1412 C C . THR A 1 188 ? 16.714 -0.267 -32.866 1.00 72.69 188 THR A C 1
ATOM 1414 O O . THR A 1 188 ? 16.002 -0.779 -33.718 1.00 72.69 188 THR A O 1
ATOM 1417 N N . ARG A 1 189 ? 17.638 0.655 -33.165 1.00 78.75 189 ARG A N 1
ATOM 1418 C CA . ARG A 1 189 ? 17.813 1.188 -34.521 1.00 78.75 189 ARG A CA 1
ATOM 1419 C C . ARG A 1 189 ? 18.242 0.107 -35.513 1.00 78.75 189 ARG A C 1
ATOM 1421 O O . ARG A 1 189 ? 17.680 0.019 -36.589 1.00 78.75 189 ARG A O 1
ATOM 1428 N N . THR A 1 190 ? 19.176 -0.768 -35.149 1.00 75.38 190 THR A N 1
ATOM 1429 C CA . THR A 1 190 ? 19.603 -1.887 -36.002 1.00 75.38 190 THR A CA 1
ATOM 1430 C C . THR A 1 190 ? 18.477 -2.893 -36.231 1.00 75.38 190 THR A C 1
ATOM 1432 O O . THR A 1 190 ? 18.354 -3.423 -37.331 1.00 75.38 190 THR A O 1
ATOM 1435 N N . LEU A 1 191 ? 17.633 -3.153 -35.230 1.00 70.81 191 LEU A N 1
ATOM 1436 C CA . LEU A 1 191 ? 16.450 -4.001 -35.376 1.00 70.81 191 LEU A CA 1
ATOM 1437 C C . LEU A 1 191 ? 15.354 -3.317 -36.203 1.00 70.81 191 LEU A C 1
ATOM 1439 O O . LEU A 1 191 ? 14.687 -3.990 -36.981 1.00 70.81 191 LEU A O 1
ATOM 1443 N N . GLU A 1 192 ? 15.178 -2.004 -36.087 1.00 71.62 192 GLU A N 1
ATOM 1444 C CA . GLU A 1 192 ? 14.277 -1.217 -36.937 1.00 71.62 192 GLU A CA 1
ATOM 1445 C C . GLU A 1 192 ? 14.771 -1.175 -38.392 1.00 71.62 192 GLU A C 1
ATOM 1447 O O . GLU A 1 192 ? 13.979 -1.377 -39.310 1.00 71.62 192 GLU A O 1
ATOM 1452 N N . ASP A 1 193 ? 16.074 -1.017 -38.615 1.00 78.56 193 ASP A N 1
ATOM 1453 C CA . ASP A 1 193 ? 16.680 -0.959 -39.948 1.00 78.56 193 ASP A CA 1
ATOM 1454 C C . ASP A 1 193 ? 16.717 -2.340 -40.627 1.00 78.56 193 ASP A C 1
ATOM 1456 O O . ASP A 1 193 ? 16.420 -2.468 -41.814 1.00 78.56 193 ASP A O 1
ATOM 1460 N N . CYS A 1 194 ? 17.059 -3.398 -39.883 1.00 80.75 194 CYS A N 1
ATOM 1461 C CA . CYS A 1 194 ? 17.172 -4.764 -40.408 1.00 80.75 194 CYS A CA 1
ATOM 1462 C C . CYS A 1 194 ? 15.813 -5.477 -40.481 1.00 80.75 194 CYS A C 1
ATOM 1464 O O . CYS A 1 194 ? 15.523 -6.207 -41.429 1.00 80.75 194 CYS A O 1
ATOM 1466 N N . CYS A 1 195 ? 14.965 -5.258 -39.475 1.00 77.88 195 CYS A N 1
ATOM 1467 C CA . CYS A 1 195 ? 13.750 -6.032 -39.240 1.00 77.88 195 CYS A CA 1
ATOM 1468 C C . CYS A 1 195 ? 12.506 -5.155 -39.067 1.00 77.88 195 CYS A C 1
ATOM 1470 O O . CYS A 1 195 ? 11.459 -5.691 -38.714 1.00 77.88 195 CYS A O 1
ATOM 1472 N N . GLY A 1 196 ? 12.550 -3.846 -39.338 1.00 74.06 196 GLY A N 1
ATOM 1473 C CA . GLY A 1 196 ? 11.390 -2.958 -39.193 1.00 74.06 196 GLY A CA 1
ATOM 1474 C C . GLY A 1 196 ? 10.171 -3.439 -39.975 1.00 74.06 196 GLY A C 1
ATOM 1475 O O . GLY A 1 196 ? 9.042 -3.310 -39.507 1.00 74.06 196 GLY A O 1
ATOM 1476 N N . PHE A 1 197 ? 10.391 -4.109 -41.110 1.00 70.25 197 PHE A N 1
ATOM 1477 C CA . PHE A 1 197 ? 9.327 -4.754 -41.878 1.00 70.25 197 PHE A CA 1
ATOM 1478 C C . PHE A 1 197 ? 8.733 -5.984 -41.171 1.00 70.25 197 PHE A C 1
ATOM 1480 O O . PHE A 1 197 ? 7.527 -6.208 -41.243 1.00 70.25 197 PHE A O 1
ATOM 1487 N N . GLU A 1 198 ? 9.540 -6.761 -40.444 1.00 70.38 198 GLU A N 1
ATOM 1488 C CA . GLU A 1 198 ? 9.066 -7.894 -39.640 1.00 70.38 198 GLU A CA 1
ATOM 1489 C C . GLU A 1 198 ? 8.399 -7.415 -38.343 1.00 70.38 198 GLU A C 1
ATOM 1491 O O . GLU A 1 198 ? 7.352 -7.944 -37.980 1.00 70.38 198 GLU A O 1
ATOM 1496 N N . THR A 1 199 ? 8.907 -6.358 -37.699 1.00 70.94 199 THR A N 1
ATOM 1497 C CA . THR A 1 199 ? 8.248 -5.684 -36.566 1.00 70.94 199 THR A CA 1
ATOM 1498 C C . THR A 1 199 ? 6.901 -5.100 -36.991 1.00 70.94 199 THR A C 1
ATOM 1500 O O . THR A 1 199 ? 5.897 -5.290 -36.301 1.00 70.94 199 THR A O 1
ATOM 1503 N N . PHE A 1 200 ? 6.832 -4.467 -38.167 1.00 74.81 200 PHE A N 1
ATOM 1504 C CA . PHE A 1 200 ? 5.579 -4.007 -38.764 1.00 74.81 200 PHE A CA 1
ATOM 1505 C C . PHE A 1 200 ? 4.645 -5.181 -39.072 1.00 74.81 200 PHE A C 1
ATOM 1507 O O . PHE A 1 200 ? 3.457 -5.119 -38.762 1.00 74.81 200 PHE A O 1
ATOM 1514 N N . ARG A 1 201 ? 5.168 -6.293 -39.607 1.00 71.06 201 ARG A N 1
ATOM 1515 C CA . ARG A 1 201 ? 4.383 -7.503 -39.890 1.00 71.06 201 ARG A CA 1
ATOM 1516 C C . ARG A 1 201 ? 3.834 -8.151 -38.619 1.00 71.06 201 ARG A C 1
ATOM 1518 O O . ARG A 1 201 ? 2.671 -8.553 -38.601 1.00 71.06 201 ARG A O 1
ATOM 1525 N N . GLN A 1 202 ? 4.629 -8.243 -37.556 1.00 69.44 202 GLN A N 1
ATOM 1526 C CA . GLN A 1 202 ? 4.196 -8.757 -36.255 1.00 69.44 202 GLN A CA 1
ATOM 1527 C C . GLN A 1 202 ? 3.167 -7.832 -35.606 1.00 69.44 202 GLN A C 1
ATOM 1529 O O . GLN A 1 202 ? 2.134 -8.309 -35.140 1.00 69.44 202 GLN A O 1
ATOM 1534 N N . THR A 1 203 ? 3.390 -6.518 -35.665 1.00 74.38 203 THR A N 1
ATOM 1535 C CA . THR A 1 203 ? 2.433 -5.520 -35.172 1.00 74.38 203 THR A CA 1
ATOM 1536 C C . THR A 1 203 ? 1.123 -5.595 -35.956 1.00 74.38 203 THR A C 1
ATOM 1538 O O . THR A 1 203 ? 0.055 -5.684 -35.357 1.00 74.38 203 THR A O 1
ATOM 1541 N N . GLY A 1 204 ? 1.176 -5.676 -37.287 1.00 78.88 204 GLY A N 1
ATOM 1542 C CA . GLY A 1 204 ? 0.003 -5.867 -38.142 1.00 78.88 204 GLY A CA 1
ATOM 1543 C C . GLY A 1 204 ? -0.752 -7.163 -37.832 1.00 78.88 204 GLY A C 1
ATOM 1544 O O . GLY A 1 204 ? -1.975 -7.149 -37.719 1.00 78.88 204 GLY A O 1
ATOM 1545 N N . ARG A 1 205 ? -0.043 -8.277 -37.602 1.00 74.06 205 ARG A N 1
ATOM 1546 C CA . ARG A 1 205 ? -0.653 -9.538 -37.140 1.00 74.06 205 ARG A CA 1
ATOM 1547 C C . ARG A 1 205 ? -1.330 -9.385 -35.780 1.00 74.06 205 ARG A C 1
ATOM 1549 O O . ARG A 1 205 ? -2.440 -9.881 -35.617 1.00 74.06 205 ARG A O 1
ATOM 1556 N N . ALA A 1 206 ? -0.699 -8.696 -34.830 1.00 71.31 206 ALA A N 1
ATOM 1557 C CA . ALA A 1 206 ? -1.284 -8.434 -33.519 1.00 71.31 206 ALA A CA 1
ATOM 1558 C C . ALA A 1 206 ? -2.568 -7.597 -33.635 1.00 71.31 206 ALA A C 1
ATOM 1560 O O . ALA A 1 206 ? -3.583 -7.967 -33.052 1.00 71.31 206 ALA A O 1
ATOM 1561 N N . TRP A 1 207 ? -2.566 -6.540 -34.453 1.00 82.06 207 TRP A N 1
ATOM 1562 C CA . TRP A 1 207 ? -3.758 -5.732 -34.731 1.00 82.06 207 TRP A CA 1
ATOM 1563 C C . TRP A 1 207 ? -4.882 -6.539 -35.383 1.00 82.06 207 TRP A C 1
ATOM 1565 O O . TRP A 1 207 ? -6.034 -6.422 -34.968 1.00 82.06 207 TRP A O 1
ATOM 1575 N N . ILE A 1 208 ? -4.562 -7.400 -36.354 1.00 80.19 208 ILE A N 1
ATOM 1576 C CA . ILE A 1 208 ? -5.545 -8.299 -36.977 1.00 80.19 208 ILE A CA 1
ATOM 1577 C C . ILE A 1 208 ? -6.132 -9.260 -35.935 1.00 80.19 208 ILE A C 1
ATOM 1579 O O . ILE A 1 208 ? -7.348 -9.433 -35.877 1.00 80.19 208 ILE A O 1
ATOM 1583 N N . LEU A 1 209 ? -5.295 -9.867 -35.089 1.00 77.81 209 LEU A N 1
ATOM 1584 C CA . LEU A 1 209 ? -5.749 -10.788 -34.043 1.00 77.81 209 LEU A CA 1
ATOM 1585 C C . LEU A 1 209 ? -6.619 -10.089 -32.991 1.00 77.81 209 LEU A C 1
ATOM 1587 O O . LEU A 1 209 ? -7.651 -10.639 -32.609 1.00 77.81 209 LEU A O 1
ATOM 1591 N N . LEU A 1 210 ? -6.243 -8.882 -32.562 1.00 76.94 210 LEU A N 1
ATOM 1592 C CA . LEU A 1 210 ? -7.043 -8.060 -31.650 1.00 76.94 210 LEU A CA 1
ATOM 1593 C C . LEU A 1 210 ? -8.394 -7.699 -32.278 1.00 76.94 210 LEU A C 1
ATOM 1595 O O . LEU A 1 210 ? -9.433 -7.937 -31.667 1.00 76.94 210 LEU A O 1
ATOM 1599 N N . GLY A 1 211 ? -8.401 -7.239 -33.533 1.00 86.31 211 GLY A N 1
ATOM 1600 C CA . GLY A 1 211 ? -9.634 -6.935 -34.260 1.00 86.31 211 GLY A CA 1
ATOM 1601 C C . GLY A 1 211 ? -10.555 -8.151 -34.411 1.00 86.31 211 GLY A C 1
ATOM 1602 O O . GLY A 1 211 ? -11.769 -8.040 -34.228 1.00 86.31 211 GLY A O 1
ATOM 1603 N N . LEU A 1 212 ? -9.997 -9.338 -34.677 1.00 84.69 212 LEU A N 1
ATOM 1604 C CA . LEU A 1 212 ? -10.757 -10.592 -34.720 1.00 84.69 212 LEU A CA 1
ATOM 1605 C C . LEU A 1 212 ? -11.336 -10.965 -33.348 1.00 84.69 212 LEU A C 1
ATOM 1607 O O . LEU A 1 212 ? -12.489 -11.397 -33.271 1.00 84.69 212 LEU A O 1
ATOM 1611 N N . GLN A 1 213 ? -10.575 -10.788 -32.264 1.00 81.62 213 GLN A N 1
ATOM 1612 C CA . GLN A 1 213 ? -11.060 -11.037 -30.904 1.00 81.62 213 GLN A CA 1
ATOM 1613 C C . GLN A 1 213 ? -12.189 -10.081 -30.508 1.00 81.62 213 GLN A C 1
ATOM 1615 O O . GLN A 1 213 ? -13.198 -10.530 -29.961 1.00 81.62 213 GLN A O 1
ATOM 1620 N N . ASP A 1 214 ? -12.061 -8.793 -30.816 1.00 82.38 214 ASP A N 1
ATOM 1621 C CA . ASP A 1 214 ? -13.095 -7.799 -30.522 1.00 82.38 214 ASP A CA 1
ATOM 1622 C C . ASP A 1 214 ? -14.356 -8.036 -31.356 1.00 82.38 214 ASP A C 1
ATOM 1624 O O . ASP A 1 214 ? -15.468 -8.001 -30.824 1.00 82.38 214 ASP A O 1
ATOM 1628 N N . THR A 1 215 ? -14.195 -8.399 -32.632 1.00 86.62 215 THR A N 1
ATOM 1629 C CA . THR A 1 215 ? -15.314 -8.809 -33.493 1.00 86.62 215 THR A CA 1
ATOM 1630 C C . THR A 1 215 ? -16.028 -10.027 -32.911 1.00 86.62 215 THR A C 1
ATOM 1632 O O . THR A 1 215 ? -17.255 -10.033 -32.795 1.00 86.62 215 THR A O 1
ATOM 1635 N N . ARG A 1 216 ? -15.277 -11.045 -32.472 1.00 85.00 216 ARG A N 1
ATOM 1636 C CA . ARG A 1 216 ? -15.842 -12.233 -31.822 1.00 85.00 216 ARG A CA 1
ATOM 1637 C C . ARG A 1 216 ? -16.616 -11.872 -30.554 1.00 85.00 216 ARG A C 1
ATOM 1639 O O . ARG A 1 216 ? -17.745 -12.330 -30.401 1.00 85.00 216 ARG A O 1
ATOM 1646 N N . ARG A 1 217 ? -16.055 -11.035 -29.674 1.00 76.38 217 ARG A N 1
ATOM 1647 C CA . ARG A 1 217 ? -16.748 -10.553 -28.463 1.00 76.38 217 ARG A CA 1
ATOM 1648 C C . A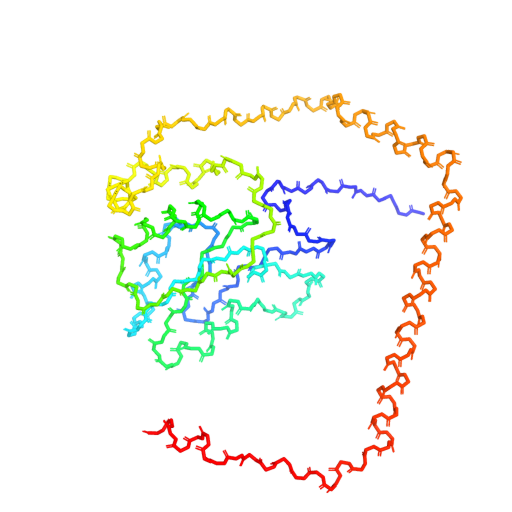RG A 1 217 ? -18.024 -9.787 -28.807 1.00 76.38 217 ARG A C 1
ATOM 1650 O O . ARG A 1 217 ? -19.045 -9.975 -28.149 1.00 76.38 217 ARG A O 1
ATOM 1657 N N . GLY A 1 218 ? -17.989 -8.959 -29.850 1.00 85.81 218 GLY A N 1
ATOM 1658 C CA . GLY A 1 218 ? -19.161 -8.254 -30.367 1.00 85.81 218 GLY A CA 1
ATOM 1659 C C . GLY A 1 218 ? -20.259 -9.215 -30.827 1.00 85.81 218 GLY A C 1
ATOM 1660 O O . GLY A 1 218 ? -21.412 -9.068 -30.422 1.00 85.81 218 GLY A O 1
ATOM 1661 N N . ILE A 1 219 ? -19.898 -10.246 -31.597 1.00 87.62 219 ILE A N 1
ATOM 1662 C CA . ILE A 1 219 ? -20.828 -11.291 -32.051 1.00 87.62 219 ILE A CA 1
ATOM 1663 C C . ILE A 1 219 ? -21.389 -12.084 -30.865 1.00 87.62 219 ILE A C 1
ATOM 1665 O O . ILE A 1 219 ? -22.595 -12.314 -30.803 1.00 87.62 219 ILE A O 1
ATOM 1669 N N . GLU A 1 220 ? -20.554 -12.482 -29.904 1.00 77.25 220 GLU A N 1
ATOM 1670 C CA . GLU A 1 220 ? -20.993 -13.195 -28.697 1.00 77.25 220 GLU A CA 1
ATOM 1671 C C . GLU A 1 220 ? -21.946 -12.339 -27.846 1.00 77.25 220 GLU A C 1
ATOM 1673 O O . GLU A 1 220 ? -22.957 -12.847 -27.362 1.00 77.25 220 GLU A O 1
ATOM 1678 N N . SER A 1 221 ? -21.686 -11.033 -27.727 1.00 77.94 221 SER A N 1
ATOM 1679 C CA . SER A 1 221 ? -22.566 -10.068 -27.055 1.00 77.94 221 SER A CA 1
ATOM 1680 C C . SER A 1 221 ? -23.909 -9.909 -27.775 1.00 77.94 221 SER A C 1
ATOM 1682 O O . SER A 1 221 ? -24.963 -9.985 -27.141 1.00 77.94 221 SER A O 1
ATOM 1684 N N . LEU A 1 222 ? -23.901 -9.754 -29.104 1.00 83.50 222 LEU A N 1
ATOM 1685 C CA . LEU A 1 222 ? -25.122 -9.682 -29.914 1.00 83.50 222 LEU A CA 1
ATOM 1686 C C . LEU A 1 222 ? -25.929 -10.975 -29.827 1.00 83.50 222 LEU A C 1
ATOM 1688 O O . LEU A 1 222 ? -27.137 -10.929 -29.608 1.00 83.50 222 LEU A O 1
ATOM 1692 N N . ARG A 1 223 ? -25.265 -12.131 -29.917 1.00 82.25 223 ARG A N 1
ATOM 1693 C CA . ARG A 1 223 ? -25.895 -13.437 -29.720 1.00 82.25 223 ARG A CA 1
ATOM 1694 C C . ARG A 1 223 ? -26.514 -13.521 -28.332 1.00 82.25 223 ARG A C 1
ATOM 1696 O O . ARG A 1 223 ? -27.686 -13.848 -28.228 1.00 82.25 223 ARG A O 1
ATOM 1703 N N . ALA A 1 224 ? -25.785 -13.161 -27.277 1.00 76.38 224 ALA A N 1
ATOM 1704 C CA . ALA A 1 224 ? -26.320 -13.161 -25.919 1.00 76.38 224 ALA A CA 1
ATOM 1705 C C . ALA A 1 224 ? -27.554 -12.254 -25.773 1.00 76.38 224 ALA A C 1
ATOM 1707 O O . ALA A 1 224 ? -28.486 -12.642 -25.078 1.00 76.38 224 ALA A O 1
ATOM 1708 N N . ARG A 1 225 ? -27.591 -11.096 -26.447 1.00 78.44 225 ARG A N 1
ATOM 1709 C CA . ARG A 1 225 ? -28.753 -10.188 -26.457 1.00 78.44 225 ARG A CA 1
ATOM 1710 C C . ARG A 1 225 ? -29.944 -10.736 -27.243 1.00 78.44 225 ARG A C 1
ATOM 1712 O O . ARG A 1 225 ? -31.074 -10.524 -26.830 1.00 78.44 225 ARG A O 1
ATOM 1719 N N . LEU A 1 226 ? -29.697 -11.411 -28.365 1.00 80.69 226 LEU A N 1
ATOM 1720 C CA . LEU A 1 226 ? -30.746 -11.869 -29.282 1.00 80.69 226 LEU A CA 1
ATOM 1721 C C . LEU A 1 226 ? -31.278 -13.269 -28.952 1.00 80.69 226 LEU A C 1
ATOM 1723 O O . LEU A 1 226 ? -32.433 -13.558 -29.237 1.00 80.69 226 LEU A O 1
ATOM 1727 N N . THR A 1 227 ? -30.459 -14.148 -28.367 1.00 77.06 227 THR A N 1
ATOM 1728 C CA . THR A 1 227 ? -30.846 -15.541 -28.083 1.00 77.06 227 THR A CA 1
ATOM 1729 C C . THR A 1 227 ? -31.216 -15.792 -26.627 1.00 77.06 227 THR A C 1
ATOM 1731 O O . THR A 1 227 ? -31.787 -16.839 -26.332 1.00 77.06 227 THR A O 1
ATOM 1734 N N . ARG A 1 228 ? -30.879 -14.893 -25.691 1.00 60.53 228 ARG A N 1
ATOM 1735 C CA . ARG A 1 228 ? -31.369 -15.020 -24.312 1.00 60.53 228 ARG A CA 1
ATOM 1736 C C . ARG A 1 228 ? -32.694 -14.289 -24.190 1.00 60.53 228 ARG A C 1
ATOM 1738 O O . ARG A 1 228 ? -32.731 -13.075 -24.029 1.00 60.53 228 ARG A O 1
ATOM 1745 N N . ASP A 1 229 ? -33.771 -15.063 -24.200 1.00 59.72 229 ASP A N 1
ATOM 1746 C CA . ASP A 1 229 ? -35.051 -14.640 -23.643 1.00 59.72 229 ASP A CA 1
ATOM 1747 C C . ASP A 1 229 ? -34.880 -14.444 -22.124 1.00 59.72 229 ASP A C 1
ATOM 1749 O O . ASP A 1 229 ? -35.089 -15.353 -21.316 1.00 59.72 229 ASP A O 1
ATOM 1753 N N . LEU A 1 230 ? -34.408 -13.257 -21.730 1.00 57.12 230 LEU A N 1
ATOM 1754 C CA . LEU A 1 230 ? -34.205 -12.886 -20.328 1.00 57.12 230 LEU A CA 1
ATOM 1755 C C . LEU A 1 230 ? -35.530 -12.789 -19.555 1.00 57.12 230 LEU A C 1
ATOM 1757 O O . LEU A 1 230 ? -35.498 -12.768 -18.328 1.00 57.12 230 LEU A O 1
ATOM 1761 N N . SER A 1 231 ? -36.687 -12.813 -20.235 1.00 58.88 231 SER A N 1
ATOM 1762 C CA . SER A 1 231 ? -38.000 -12.811 -19.577 1.00 58.88 231 SER A CA 1
ATOM 1763 C C . SER A 1 231 ? -38.267 -14.085 -18.762 1.00 58.88 231 SER A C 1
ATOM 1765 O O . SER A 1 231 ? -39.084 -14.066 -17.842 1.00 58.88 231 SER A O 1
ATOM 1767 N N . ARG A 1 232 ? -37.536 -15.179 -19.034 1.00 51.00 232 ARG A N 1
ATOM 1768 C CA . ARG A 1 232 ? -37.644 -16.448 -18.290 1.00 51.00 232 ARG A CA 1
ATOM 1769 C C . ARG A 1 232 ? -36.693 -16.564 -17.102 1.00 51.00 232 ARG A C 1
ATOM 1771 O O . ARG A 1 232 ? -36.861 -17.462 -16.280 1.00 51.00 232 ARG A O 1
ATOM 1778 N N . TYR A 1 233 ? -35.713 -15.673 -16.980 1.00 52.25 233 TYR A N 1
ATOM 1779 C CA . TYR A 1 233 ? -34.760 -15.697 -15.876 1.00 52.25 233 TYR A CA 1
ATOM 1780 C C . TYR A 1 233 ? -35.197 -14.708 -14.794 1.00 52.25 233 TYR A C 1
ATOM 1782 O O . TYR A 1 233 ? -34.802 -13.545 -14.790 1.00 52.25 233 TYR A O 1
ATOM 1790 N N . ARG A 1 234 ? -35.995 -15.177 -13.828 1.00 52.41 234 ARG A N 1
ATOM 1791 C CA . ARG A 1 234 ? -36.079 -14.498 -12.529 1.00 52.41 234 ARG A CA 1
ATOM 1792 C C . ARG A 1 234 ? -34.770 -14.751 -11.792 1.00 52.41 234 ARG A C 1
ATOM 1794 O O . ARG A 1 234 ? -34.456 -15.893 -11.465 1.00 52.41 234 ARG A O 1
ATOM 1801 N N . VAL A 1 235 ? -34.018 -13.690 -11.517 1.00 53.50 235 VAL A N 1
ATOM 1802 C CA . VAL A 1 235 ? -32.912 -13.744 -10.557 1.00 53.50 235 VAL A CA 1
ATOM 1803 C C . VAL A 1 235 ? -33.537 -13.936 -9.176 1.00 53.50 235 VAL A C 1
ATOM 1805 O O . VAL A 1 235 ? -33.934 -12.980 -8.518 1.00 53.50 235 VAL A O 1
ATOM 1808 N N . GLY A 1 236 ? -33.709 -15.192 -8.769 1.00 48.59 236 GLY A N 1
ATOM 1809 C CA . GLY A 1 236 ? -34.053 -15.530 -7.396 1.00 48.59 236 GLY A CA 1
ATOM 1810 C C . GLY A 1 236 ? -32.836 -15.255 -6.528 1.00 48.59 236 GLY A C 1
ATOM 1811 O O . GLY A 1 236 ? -31.901 -16.053 -6.510 1.00 48.59 236 GLY A O 1
ATOM 1812 N N . MET A 1 237 ? -32.821 -14.116 -5.837 1.00 52.47 237 MET A N 1
ATOM 1813 C CA . MET A 1 237 ? -31.876 -13.931 -4.742 1.00 52.47 237 MET A CA 1
ATOM 1814 C C . MET A 1 237 ? -32.185 -14.989 -3.683 1.00 52.47 237 MET A C 1
ATOM 1816 O O . MET A 1 237 ? -33.300 -15.064 -3.173 1.00 52.47 237 MET A O 1
ATOM 1820 N N . VAL A 1 238 ? -31.211 -15.848 -3.390 1.00 57.03 238 VAL A N 1
ATOM 1821 C CA . VAL A 1 238 ? -31.354 -16.885 -2.369 1.00 57.03 238 VAL A CA 1
ATOM 1822 C C . VAL A 1 238 ? -31.312 -16.197 -1.001 1.00 57.03 238 VAL A C 1
ATOM 1824 O O . VAL A 1 238 ? -30.237 -15.945 -0.460 1.00 57.03 238 VAL A O 1
ATOM 1827 N N . GLU A 1 239 ? -32.487 -15.888 -0.443 1.00 60.91 239 GLU A N 1
ATOM 1828 C CA . GLU A 1 239 ? -32.679 -15.238 0.871 1.00 60.91 239 GLU A CA 1
ATOM 1829 C C . GLU A 1 239 ? -31.844 -15.866 1.997 1.00 60.91 239 GLU A C 1
ATOM 1831 O O . GLU A 1 239 ? -31.401 -15.178 2.917 1.00 60.91 239 GLU A O 1
ATOM 1836 N N . ARG A 1 240 ? -31.555 -17.169 1.897 1.00 63.44 240 ARG A N 1
ATOM 1837 C CA . ARG A 1 240 ? -30.771 -17.918 2.885 1.00 63.44 240 ARG A CA 1
ATOM 1838 C C . ARG A 1 240 ? -29.360 -17.364 3.105 1.00 63.44 240 ARG A C 1
ATOM 1840 O O . ARG A 1 240 ? -28.820 -17.542 4.190 1.00 63.44 240 ARG A O 1
ATOM 1847 N N . HIS A 1 241 ? -28.771 -16.686 2.117 1.00 55.97 241 HIS A N 1
ATOM 1848 C CA . HIS A 1 241 ? -27.448 -16.068 2.269 1.00 55.97 241 HIS A CA 1
ATOM 1849 C C . HIS A 1 241 ? -27.481 -14.710 2.984 1.00 55.97 241 HIS A C 1
ATOM 1851 O O . HIS A 1 241 ? -26.450 -14.280 3.490 1.00 55.97 241 HIS A O 1
ATOM 1857 N N . TYR A 1 242 ? -28.648 -14.066 3.085 1.00 61.06 242 TYR A N 1
ATOM 1858 C CA . TYR A 1 242 ? -28.816 -12.803 3.812 1.00 61.06 242 TYR A CA 1
ATOM 1859 C C . TYR A 1 242 ? -29.355 -12.992 5.232 1.00 61.06 242 TYR A C 1
ATOM 1861 O O . TYR A 1 242 ? -29.086 -12.161 6.094 1.00 61.06 242 TYR A O 1
ATOM 1869 N N . ALA A 1 243 ? -30.061 -14.093 5.507 1.00 57.56 243 ALA A N 1
ATOM 1870 C CA . ALA A 1 243 ? -30.588 -14.384 6.842 1.00 57.56 243 ALA A CA 1
ATOM 1871 C C . ALA A 1 243 ? -29.493 -14.567 7.912 1.00 57.56 243 ALA A C 1
ATOM 1873 O O . ALA A 1 243 ? -29.753 -14.322 9.082 1.00 57.56 243 ALA A O 1
ATOM 1874 N N . ASN A 1 244 ? -28.271 -14.937 7.513 1.00 53.91 244 ASN A N 1
ATOM 1875 C CA . ASN A 1 244 ? -27.132 -15.093 8.427 1.00 53.91 244 ASN A CA 1
ATOM 1876 C C . ASN A 1 244 ? -26.361 -13.783 8.690 1.00 53.91 244 ASN A C 1
ATOM 1878 O O . ASN A 1 244 ? -25.382 -13.805 9.428 1.00 53.91 244 ASN A O 1
ATOM 1882 N N . ASN A 1 245 ? -26.776 -12.670 8.074 1.00 52.84 245 ASN A N 1
ATOM 1883 C CA . ASN A 1 245 ? -26.165 -11.344 8.231 1.00 52.84 245 ASN A CA 1
ATOM 1884 C C . ASN A 1 245 ? -27.097 -10.345 8.954 1.00 52.84 245 ASN A C 1
ATOM 1886 O O . ASN A 1 245 ? -26.917 -9.135 8.821 1.00 52.84 245 ASN A O 1
ATOM 1890 N N . ARG A 1 246 ? -28.105 -10.833 9.689 1.00 46.97 246 ARG A N 1
ATOM 1891 C CA . ARG A 1 246 ? -28.881 -10.058 10.672 1.00 46.97 246 ARG A CA 1
ATOM 1892 C C . ARG A 1 246 ? -28.573 -10.569 12.069 1.00 46.97 246 ARG A C 1
ATOM 1894 O O . ARG A 1 246 ? -28.546 -9.721 12.982 1.00 46.97 246 ARG A O 1
#

Radius of gyration: 24.13 Å; chains: 1; bounding box: 64×34×60 Å

Sequence (246 aa):
MAAMTLVPRKASEAGFGIDTYAVFDSHSKGKFHFAAADEPDVLETVRQLKAQRIVLWLGASQVFGINGYKPPERTVAYRVFDALIPDGVAVIAVTFPQASPQEHLISLQYMIGRFQISGLIVGAAFGDMRHNSVRPNVAGLLDDTPTREGLRAVGSPLATAPLGASQPAVAQPDRSASLAERSEAHLTRTLEDCCGFETFRQTGRAWILLGLQDTRRGIESLRARLTRDLSRYRVGMVERHYANNR

pLDDT: mean 79.37, std 18.29, range [24.39, 98.44]